Protein AF-A0A8E2E5S6-F1 (afdb_monomer_lite)

Secondary structure (DSSP, 8-state):
------SSHHHHHHHTTTS---SS-------SS-HHHHHHHHHHHHHHHHTSGGGGG--EEEEEEES--TT---SSTT---GGGGHHHHTT--EEEEEEES--HHHHHHHHTTHHHHHHHH-TT--EEEEEEPPP--S-HHHHHHHSPPHHHHHTT---SS--EEEEES-B-HHHHHHHHHHTTTT--EEEE-S--B-SS--HHHHHHHHHHH---SEEEE-----

Sequence (226 aa):
MTTSGDNNHGFWRTFRLEILQGPSDWVSQSAYDDPDEGTTQLSCLLQAISNTDAWEKISSLTSSTCGDVFWEAYDRPNSLDLATMENAFNNLGTLDVKVLNVSEQARFQISIGHLARFLNLATELTSLALCFQDPEIEDSTTYCNLHPDFRDLLHNVQWPKVQHLTLSTATKGMSLIRFLKNQASSLRHLEFGTYSLTWHGTWAGVIQELPRVLSLDRFDFFERSE

pLDDT: mean 74.07, std 17.9, range [31.53, 96.38]

Structure (mmCIF, N/CA/C/O backbone):
data_AF-A0A8E2E5S6-F1
#
_entry.id   AF-A0A8E2E5S6-F1
#
loop_
_atom_site.group_PDB
_atom_site.id
_atom_site.type_symbol
_atom_site.label_atom_id
_atom_site.label_alt_id
_atom_site.label_comp_id
_atom_site.label_asym_id
_atom_site.label_entity_id
_atom_site.label_seq_id
_atom_site.pdbx_PDB_ins_code
_atom_site.Cartn_x
_atom_site.Cartn_y
_atom_site.Cartn_z
_atom_site.occupancy
_atom_site.B_iso_or_equiv
_atom_site.auth_seq_id
_atom_site.auth_comp_id
_atom_site.auth_asym_id
_atom_site.auth_atom_id
_atom_site.pdbx_PDB_model_num
ATOM 1 N N . MET A 1 1 ? -30.494 26.330 30.837 1.00 33.47 1 MET A N 1
ATOM 2 C CA . MET A 1 1 ? -30.951 24.990 30.415 1.00 33.47 1 MET A CA 1
ATOM 3 C C . MET A 1 1 ? -31.317 25.107 28.942 1.00 33.47 1 MET A C 1
ATOM 5 O O . MET A 1 1 ? -32.261 25.819 28.644 1.00 33.47 1 MET A O 1
ATOM 9 N N . THR A 1 2 ? -30.347 24.857 28.049 1.00 31.53 2 THR A N 1
ATOM 10 C CA . THR A 1 2 ? -30.154 23.590 27.286 1.00 31.53 2 THR A CA 1
ATOM 11 C C . THR A 1 2 ? -31.266 23.399 26.248 1.00 31.53 2 THR A C 1
ATOM 13 O O . THR A 1 2 ? -32.422 23.356 26.638 1.00 31.53 2 THR A O 1
ATOM 16 N N . THR A 1 3 ? -31.028 23.298 24.939 1.00 32.44 3 THR A N 1
ATOM 17 C CA . THR A 1 3 ? -29.803 23.045 24.149 1.00 32.44 3 THR A CA 1
ATOM 18 C C . THR A 1 3 ? -30.033 23.531 22.715 1.00 32.44 3 THR A C 1
ATOM 20 O O . THR A 1 3 ? -31.069 23.222 22.133 1.00 32.44 3 THR A O 1
ATOM 23 N N . SER A 1 4 ? -29.058 24.240 22.133 1.00 32.09 4 SER A N 1
ATOM 24 C CA . SER A 1 4 ? -28.992 24.483 20.690 1.00 32.09 4 SER A CA 1
ATOM 25 C C . SER A 1 4 ? -28.418 23.234 20.019 1.00 32.09 4 SER A C 1
ATOM 27 O O . SER A 1 4 ? -27.237 22.929 20.185 1.00 32.09 4 SER A O 1
ATOM 29 N N . GLY A 1 5 ? -29.243 22.494 19.295 1.00 38.78 5 GLY A N 1
ATOM 30 C CA . GLY A 1 5 ? -28.784 21.421 18.427 1.00 38.78 5 GLY A CA 1
ATOM 31 C C . GLY A 1 5 ? -29.186 21.774 17.016 1.00 38.78 5 GLY A C 1
ATOM 32 O O . GLY A 1 5 ? -30.325 21.503 16.679 1.00 38.78 5 GLY A O 1
ATOM 33 N N . ASP A 1 6 ? -28.309 22.433 16.248 1.00 42.09 6 ASP A N 1
ATOM 34 C CA . ASP A 1 6 ? -28.465 22.475 14.783 1.00 42.09 6 ASP A CA 1
ATOM 35 C C . ASP A 1 6 ? -27.272 23.049 13.990 1.00 42.09 6 ASP A C 1
ATOM 37 O O . ASP A 1 6 ? -27.450 23.667 12.948 1.00 42.09 6 ASP A O 1
ATOM 41 N N . ASN A 1 7 ? -26.024 22.825 14.426 1.00 36.75 7 ASN A N 1
ATOM 42 C CA . ASN A 1 7 ? -24.848 23.296 13.665 1.00 36.75 7 ASN A CA 1
ATOM 43 C C . ASN A 1 7 ? -24.068 22.201 12.917 1.00 36.75 7 ASN A C 1
ATOM 45 O O . ASN A 1 7 ? -23.127 22.524 12.201 1.00 36.75 7 ASN A O 1
ATOM 49 N N . ASN A 1 8 ? -24.468 20.927 13.002 1.00 41.41 8 ASN A N 1
ATOM 50 C CA . ASN A 1 8 ? -23.743 19.838 12.330 1.00 41.41 8 ASN A CA 1
ATOM 51 C C . ASN A 1 8 ? -24.336 19.406 10.982 1.00 41.41 8 ASN A C 1
ATOM 53 O O . ASN A 1 8 ? -23.724 18.602 10.292 1.00 41.41 8 ASN A O 1
ATOM 57 N N . HIS A 1 9 ? -25.489 19.925 10.552 1.00 42.41 9 HIS A N 1
ATOM 58 C CA . HIS A 1 9 ? -26.156 19.425 9.340 1.00 42.41 9 HIS A CA 1
ATOM 59 C C . HIS A 1 9 ? -25.688 20.059 8.019 1.00 42.41 9 HIS A C 1
ATOM 61 O O . HIS A 1 9 ? -25.990 19.512 6.960 1.00 42.41 9 HIS A O 1
ATOM 67 N N . GLY A 1 10 ? -24.936 21.166 8.048 1.00 36.78 10 GLY A N 1
ATOM 68 C CA . GLY A 1 10 ? -24.452 21.837 6.833 1.00 36.78 10 GLY A CA 1
ATOM 69 C C . GLY A 1 10 ? -23.344 21.063 6.115 1.00 36.78 10 GLY A C 1
ATOM 70 O O . GLY A 1 10 ? -23.458 20.791 4.924 1.00 36.78 10 GLY A O 1
ATOM 71 N N . PHE A 1 11 ? -22.319 20.637 6.861 1.00 46.62 11 PHE A N 1
ATOM 72 C CA . PHE A 1 11 ? -21.152 19.932 6.320 1.00 46.62 11 PHE A CA 1
ATOM 73 C C . PHE A 1 11 ? -21.550 18.615 5.641 1.00 46.62 11 PHE A C 1
ATOM 75 O O . PHE A 1 11 ? -21.272 18.414 4.465 1.00 46.62 11 PHE A O 1
ATOM 82 N N . TRP A 1 12 ? -22.325 17.772 6.333 1.00 40.06 12 TRP A N 1
ATOM 83 C CA . TRP A 1 12 ? -22.783 16.482 5.805 1.00 40.06 12 TRP A CA 1
ATOM 84 C C . TRP A 1 12 ? -23.709 16.589 4.594 1.00 40.06 12 TRP A C 1
ATOM 86 O O . TRP A 1 12 ? -23.804 15.629 3.836 1.00 40.06 12 TRP A O 1
ATOM 96 N N . ARG A 1 13 ? -24.422 17.707 4.407 1.00 34.94 13 ARG A N 1
ATOM 97 C CA . ARG A 1 13 ? -25.365 17.870 3.289 1.00 34.94 13 ARG A CA 1
ATOM 98 C C . ARG A 1 13 ? -24.647 18.216 1.987 1.00 34.94 13 ARG A C 1
ATOM 100 O O . ARG A 1 13 ? -25.067 17.728 0.945 1.00 34.94 13 ARG A O 1
ATOM 107 N N . THR A 1 14 ? -23.559 18.978 2.071 1.00 41.28 14 THR A N 1
ATOM 108 C CA . THR A 1 14 ? -22.647 19.216 0.945 1.00 41.28 14 THR A CA 1
ATOM 109 C C . THR A 1 14 ? -21.816 17.960 0.663 1.00 41.28 14 THR A C 1
ATOM 111 O O . THR A 1 14 ? -21.779 17.500 -0.469 1.00 41.28 14 THR A O 1
ATOM 114 N N . PHE A 1 15 ? -21.294 17.304 1.707 1.00 40.28 15 PHE A N 1
ATOM 115 C CA . PHE A 1 15 ? -20.493 16.073 1.595 1.00 40.28 15 PHE A CA 1
ATOM 116 C C . PHE A 1 15 ? -21.281 14.861 1.048 1.00 40.28 15 PHE A C 1
ATOM 118 O O . PHE A 1 15 ? -20.720 13.971 0.415 1.00 40.28 15 PHE A O 1
ATOM 125 N N . ARG A 1 16 ? -22.604 14.803 1.279 1.00 41.25 16 ARG A N 1
ATOM 126 C CA . ARG A 1 16 ? -23.476 13.715 0.790 1.00 41.25 16 ARG A CA 1
ATOM 127 C C . ARG A 1 16 ? -23.758 13.750 -0.706 1.00 41.25 16 ARG A C 1
ATOM 129 O O . ARG A 1 16 ? -24.179 12.722 -1.226 1.00 41.25 16 ARG A O 1
ATOM 136 N N . LEU A 1 17 ? -23.638 14.904 -1.359 1.00 40.53 17 LEU A N 1
ATOM 137 C CA . LEU A 1 17 ? -24.021 15.026 -2.766 1.00 40.53 17 LEU A CA 1
ATOM 138 C C . LEU A 1 17 ? -22.957 14.465 -3.717 1.00 40.53 17 LEU A C 1
ATOM 140 O O . LEU A 1 17 ? -23.299 14.190 -4.861 1.00 40.53 17 LEU A O 1
ATOM 144 N N . GLU A 1 18 ? -21.731 14.218 -3.237 1.00 41.50 18 GLU A N 1
ATOM 145 C CA . GLU A 1 18 ? -20.607 13.865 -4.113 1.00 41.50 18 GLU A CA 1
ATOM 146 C C . GLU A 1 18 ? -20.003 12.463 -3.895 1.00 41.50 18 GLU A C 1
ATOM 148 O O . GLU A 1 18 ? -19.443 11.936 -4.848 1.00 41.50 18 GLU A O 1
ATOM 153 N N . ILE A 1 19 ? -20.113 11.804 -2.721 1.00 47.97 19 ILE A N 1
ATOM 154 C CA . ILE A 1 19 ? -19.230 10.632 -2.443 1.00 47.97 19 ILE A CA 1
ATOM 155 C C . ILE A 1 19 ? -19.899 9.347 -1.899 1.00 47.97 19 ILE A C 1
ATOM 157 O O . ILE A 1 19 ? -19.254 8.306 -1.839 1.00 47.97 19 ILE A O 1
ATOM 161 N N . LEU A 1 20 ? -21.178 9.305 -1.514 1.00 40.81 20 LEU A N 1
ATOM 162 C CA . LEU A 1 20 ? -21.626 8.213 -0.620 1.00 40.81 20 LEU A CA 1
ATOM 163 C C . LEU A 1 20 ? -22.651 7.240 -1.222 1.00 40.81 20 LEU A C 1
ATOM 165 O O . LEU A 1 20 ? -23.858 7.461 -1.113 1.00 40.81 20 LEU A O 1
ATOM 169 N N . GLN A 1 21 ? -22.182 6.083 -1.711 1.00 37.91 21 GLN A N 1
ATOM 170 C CA . GLN A 1 21 ? -22.965 4.840 -1.670 1.00 37.91 21 GLN A CA 1
ATOM 171 C C . GLN A 1 21 ? -22.387 3.853 -0.644 1.00 37.91 21 GLN A C 1
ATOM 173 O O . GLN A 1 21 ? -21.441 3.134 -0.921 1.00 37.91 21 GLN A O 1
ATOM 178 N N . GLY A 1 22 ? -23.061 3.756 0.506 1.00 34.56 22 GLY A N 1
ATOM 179 C CA . GLY A 1 22 ? -23.094 2.543 1.328 1.00 34.56 22 GLY A CA 1
ATOM 180 C C . GLY A 1 22 ? -22.156 2.496 2.550 1.00 34.56 22 GLY A C 1
ATOM 181 O O . GLY A 1 22 ? -21.028 2.961 2.489 1.00 34.56 22 GLY A O 1
ATOM 182 N N . PRO A 1 23 ? -22.602 1.904 3.677 1.00 39.44 23 PRO A N 1
ATOM 183 C CA . PRO A 1 23 ? -21.802 1.734 4.896 1.00 39.44 23 PRO A CA 1
ATOM 184 C C . PRO A 1 23 ? -20.766 0.592 4.835 1.00 39.44 23 PRO A C 1
ATOM 186 O O . PRO A 1 23 ? -20.141 0.317 5.856 1.00 39.44 23 PRO A O 1
ATOM 189 N N . SER A 1 24 ? -20.598 -0.076 3.689 1.00 38.50 24 SER A N 1
ATOM 190 C CA . SER A 1 24 ? -19.788 -1.300 3.575 1.00 38.50 24 SER A CA 1
ATOM 191 C C . SER A 1 24 ? -18.509 -1.130 2.756 1.00 38.50 24 SER A C 1
ATOM 193 O O . SER A 1 24 ? -17.508 -1.729 3.120 1.00 38.50 24 SER A O 1
ATOM 195 N N . ASP A 1 25 ? -18.512 -0.297 1.710 1.00 41.94 25 ASP A N 1
ATOM 196 C CA . ASP A 1 25 ? -17.383 -0.146 0.785 1.00 41.94 25 ASP A CA 1
ATOM 197 C C . ASP A 1 25 ? -17.307 1.312 0.313 1.00 41.94 25 ASP A C 1
ATOM 199 O O . ASP A 1 25 ? -18.164 1.787 -0.431 1.00 41.94 25 ASP A O 1
ATOM 203 N N . TRP A 1 26 ? -16.302 2.049 0.787 1.00 52.62 26 TRP A N 1
ATOM 204 C CA . TRP A 1 26 ? -16.085 3.443 0.401 1.00 52.62 26 TRP A CA 1
ATOM 205 C C . TRP A 1 26 ? -15.283 3.465 -0.898 1.00 52.62 26 TRP A C 1
ATOM 207 O O . TRP A 1 26 ? -14.122 3.065 -0.910 1.00 52.62 26 TRP A O 1
ATOM 217 N N . VAL A 1 27 ? -15.898 3.921 -1.990 1.00 42.47 27 VAL A N 1
ATOM 218 C CA . VAL A 1 27 ? -15.240 4.043 -3.296 1.00 42.47 27 VAL A CA 1
ATOM 219 C C . VAL A 1 27 ? -15.268 5.508 -3.718 1.00 42.47 27 VAL A C 1
ATOM 221 O O . VAL A 1 27 ? -16.328 6.047 -4.025 1.00 42.47 27 VAL A O 1
ATOM 224 N N . SER A 1 28 ? -14.100 6.152 -3.738 1.00 44.75 28 SER A N 1
ATOM 225 C CA . SER A 1 28 ? -13.932 7.460 -4.379 1.00 44.75 28 SER A CA 1
ATOM 226 C C . SER A 1 28 ? -13.748 7.253 -5.884 1.00 44.75 28 SER A C 1
ATOM 228 O O . SER A 1 28 ? -12.825 6.558 -6.308 1.00 44.75 28 SER A O 1
ATOM 230 N N . GLN A 1 29 ? -14.643 7.824 -6.689 1.00 43.84 29 GLN A N 1
ATOM 231 C CA . GLN A 1 29 ? -14.499 7.931 -8.140 1.00 43.84 29 GLN A CA 1
ATOM 232 C C . GLN A 1 29 ? -14.580 9.412 -8.509 1.00 43.84 29 GLN A C 1
ATOM 234 O O . GLN A 1 29 ? -15.678 9.934 -8.688 1.00 43.84 29 GLN A O 1
ATOM 239 N N . SER A 1 30 ? -13.442 10.098 -8.640 1.00 47.38 30 SER A N 1
ATOM 240 C CA . SER A 1 30 ? -13.413 11.377 -9.351 1.00 47.38 30 SER A CA 1
ATOM 241 C C . SER A 1 30 ? -12.934 11.141 -10.782 1.00 47.38 30 SER A C 1
ATOM 243 O O . SER A 1 30 ? -11.776 10.839 -11.066 1.00 47.38 30 SER A O 1
ATOM 245 N N . ALA A 1 31 ? -13.883 11.229 -11.708 1.00 43.44 31 ALA A N 1
ATOM 246 C CA . ALA A 1 31 ? -13.608 11.324 -13.125 1.00 43.44 31 ALA A CA 1
ATOM 247 C C . ALA A 1 31 ? -13.447 12.819 -13.461 1.00 43.44 31 ALA A C 1
ATOM 249 O O . ALA A 1 31 ? -14.434 13.531 -13.590 1.00 43.44 31 ALA A O 1
ATOM 250 N N . TYR A 1 32 ? -12.196 13.261 -13.613 1.00 45.06 32 TYR A N 1
ATOM 251 C CA . TYR A 1 32 ? -11.755 14.321 -14.536 1.00 45.06 32 TYR A CA 1
ATOM 252 C C . TYR A 1 32 ? -11.531 15.805 -14.168 1.00 45.06 32 TYR A C 1
ATOM 254 O O . TYR A 1 32 ? -10.909 16.423 -15.024 1.00 45.06 32 TYR A O 1
ATOM 262 N N . ASP A 1 33 ? -11.841 16.393 -13.000 1.00 46.59 33 ASP A N 1
ATOM 263 C CA . ASP A 1 33 ? -11.678 17.876 -12.885 1.00 46.59 33 ASP A CA 1
ATOM 264 C C . ASP A 1 33 ? -10.637 18.470 -11.908 1.00 46.59 33 ASP A C 1
ATOM 266 O O . ASP A 1 33 ? -10.205 19.593 -12.152 1.00 46.59 33 ASP A O 1
ATOM 270 N N . ASP A 1 34 ? -10.106 17.760 -10.908 1.00 55.94 34 ASP A N 1
ATOM 271 C CA . ASP A 1 34 ? -8.907 18.222 -10.173 1.00 55.94 34 ASP A CA 1
ATOM 272 C C . ASP A 1 34 ? -8.275 17.053 -9.382 1.00 55.94 34 ASP A C 1
ATOM 274 O O . ASP A 1 34 ? -8.906 16.532 -8.454 1.00 55.94 34 ASP A O 1
ATOM 278 N N . PRO A 1 35 ? -7.068 16.564 -9.732 1.00 55.38 35 PRO A N 1
ATOM 279 C CA . PRO A 1 35 ? -6.415 15.478 -8.992 1.00 55.38 35 PRO A CA 1
ATOM 280 C C . PRO A 1 35 ? -6.110 15.845 -7.527 1.00 55.38 35 PRO A C 1
ATOM 282 O O . PRO A 1 35 ? -6.109 14.959 -6.660 1.00 55.38 35 PRO A O 1
ATOM 285 N N . ASP A 1 36 ? -5.930 17.137 -7.227 1.00 64.50 36 ASP A N 1
ATOM 286 C CA . ASP A 1 36 ? -5.688 17.625 -5.866 1.00 64.50 36 ASP A CA 1
ATOM 287 C C . ASP A 1 36 ? -6.956 17.499 -5.001 1.00 64.50 36 ASP A C 1
ATOM 289 O O . ASP A 1 36 ? -6.870 17.287 -3.784 1.00 64.50 36 ASP A O 1
ATOM 293 N N . GLU A 1 37 ? -8.145 17.600 -5.606 1.00 69.94 37 GLU A N 1
ATOM 294 C CA . GLU A 1 37 ? -9.412 17.624 -4.875 1.00 69.94 37 GLU A CA 1
ATOM 295 C C . GLU A 1 37 ? -9.749 16.255 -4.275 1.00 69.94 37 GLU A C 1
ATOM 297 O O . GLU A 1 37 ? -10.014 16.167 -3.076 1.00 69.94 37 GLU A O 1
ATOM 302 N N . GLY A 1 38 ? -9.652 15.171 -5.052 1.00 73.62 38 GLY A N 1
ATOM 303 C CA . GLY A 1 38 ? -9.957 13.822 -4.554 1.00 73.62 38 GLY A CA 1
ATOM 304 C C . GLY A 1 38 ? -9.024 13.384 -3.418 1.00 73.62 38 GLY A C 1
ATOM 305 O O . GLY A 1 38 ? -9.458 12.805 -2.418 1.00 73.62 38 GLY A O 1
ATOM 306 N N . THR A 1 39 ? -7.744 13.731 -3.540 1.00 78.69 39 THR A N 1
ATOM 307 C CA . THR A 1 39 ? -6.722 13.492 -2.517 1.00 78.69 39 THR A CA 1
ATOM 308 C C . THR A 1 39 ? -7.039 14.270 -1.238 1.00 78.69 39 THR A C 1
ATOM 310 O O . THR A 1 39 ? -7.090 13.689 -0.154 1.00 78.69 39 THR A O 1
ATOM 313 N N . THR A 1 40 ? -7.355 15.563 -1.369 1.00 80.00 40 THR A N 1
ATOM 314 C CA . THR A 1 40 ? -7.716 16.439 -0.244 1.00 80.00 40 THR A CA 1
ATOM 315 C C . THR A 1 40 ? -8.995 15.983 0.456 1.00 80.00 40 THR A C 1
ATOM 317 O O . THR A 1 40 ? -9.047 15.946 1.689 1.00 80.00 40 THR A O 1
ATOM 320 N N . GLN A 1 41 ? -10.026 15.613 -0.306 1.00 80.19 41 GLN A N 1
ATOM 321 C CA . GLN A 1 41 ? -11.300 15.127 0.223 1.00 80.19 41 GLN A CA 1
ATOM 322 C C . GLN A 1 41 ? -11.110 13.841 1.038 1.00 80.19 41 GLN A C 1
ATOM 324 O O . GLN A 1 41 ? -11.660 13.732 2.138 1.00 80.19 41 GLN A O 1
ATOM 329 N N . LEU A 1 42 ? -10.288 12.902 0.550 1.00 83.38 42 LEU A N 1
ATOM 330 C CA . LEU A 1 42 ? -9.965 11.674 1.276 1.00 83.38 42 LEU A CA 1
ATOM 331 C C . LEU A 1 42 ? -9.225 11.970 2.587 1.00 83.38 42 LEU A C 1
ATOM 333 O O . LEU A 1 42 ? -9.617 11.453 3.635 1.00 83.38 42 LEU A O 1
ATOM 337 N N . SER A 1 43 ? -8.210 12.836 2.567 1.00 85.19 43 SER A N 1
ATOM 338 C CA . SER A 1 43 ? -7.488 13.225 3.785 1.00 85.19 43 SER A CA 1
ATOM 339 C C . SER A 1 43 ? -8.415 13.907 4.801 1.00 85.19 43 SER A C 1
ATOM 341 O O . SER A 1 43 ? -8.403 13.559 5.984 1.00 85.19 43 SER A O 1
ATOM 343 N N . CYS A 1 44 ? -9.282 14.825 4.352 1.00 83.44 44 CYS A N 1
ATOM 344 C CA . CYS A 1 44 ? -10.272 15.486 5.214 1.00 83.44 44 CYS A CA 1
ATOM 345 C C . CYS A 1 44 ? -11.242 14.478 5.843 1.00 83.44 44 CYS A C 1
ATOM 347 O O . CYS A 1 44 ? -11.568 14.580 7.027 1.00 83.44 44 CYS A O 1
ATOM 349 N N . LEU A 1 45 ? -11.697 13.494 5.063 1.00 84.62 45 LEU A N 1
ATOM 350 C CA . LEU A 1 45 ? -12.590 12.443 5.537 1.00 84.62 45 LEU A CA 1
ATOM 351 C C . LEU A 1 45 ? -11.916 11.575 6.606 1.00 84.62 45 LEU A C 1
ATOM 353 O O . LEU A 1 45 ? -12.496 11.365 7.671 1.00 84.62 45 LEU A O 1
ATOM 357 N N . LEU A 1 46 ? -10.691 11.107 6.354 1.00 87.25 46 LEU A N 1
ATOM 358 C CA . LEU A 1 46 ? -9.924 10.289 7.300 1.00 87.25 46 LEU A CA 1
ATOM 359 C C . LEU A 1 46 ? -9.642 11.040 8.607 1.00 87.25 46 LEU A C 1
ATOM 361 O O . LEU A 1 46 ? -9.726 10.458 9.692 1.00 87.25 46 LEU A O 1
ATOM 365 N N . GLN A 1 47 ? -9.386 12.346 8.527 1.00 86.62 47 GLN A N 1
ATOM 366 C CA . GLN A 1 47 ? -9.250 13.189 9.711 1.00 86.62 47 GLN A CA 1
ATOM 367 C C . GLN A 1 47 ? -10.580 13.320 10.467 1.00 86.62 47 GLN A C 1
ATOM 369 O O . GLN A 1 47 ? -10.626 13.146 11.686 1.00 86.62 47 GLN A O 1
ATOM 374 N N . ALA A 1 48 ? -11.679 13.611 9.767 1.00 85.88 48 ALA A N 1
ATOM 375 C CA . ALA A 1 48 ? -12.995 13.739 10.387 1.00 85.88 48 ALA A CA 1
ATOM 376 C C . ALA A 1 48 ? -13.400 12.442 11.102 1.00 85.88 48 ALA A C 1
ATOM 378 O O . ALA A 1 48 ? -13.855 12.481 12.242 1.00 85.88 48 ALA A O 1
ATOM 379 N N . ILE A 1 49 ? -13.160 11.299 10.462 1.00 85.31 49 ILE A N 1
ATOM 380 C CA . ILE A 1 49 ? -13.346 9.966 11.035 1.00 85.31 49 ILE A CA 1
ATOM 381 C C . ILE A 1 49 ? -12.503 9.792 12.298 1.00 85.31 49 ILE A C 1
ATOM 383 O O . ILE A 1 49 ? -13.038 9.372 13.323 1.00 85.31 49 ILE A O 1
ATOM 387 N N . SER A 1 50 ? -11.218 10.153 12.241 1.00 87.88 50 SER A N 1
ATOM 388 C CA . SER A 1 50 ? -10.284 10.022 13.368 1.00 87.88 50 SER A CA 1
ATOM 389 C C . SER A 1 50 ? -10.711 10.808 14.609 1.00 87.88 50 SER A C 1
ATOM 391 O O . SER A 1 50 ? -10.357 10.429 15.726 1.00 87.88 50 SER A O 1
ATOM 393 N N . ASN A 1 51 ? -11.501 11.868 14.417 1.00 86.75 51 ASN A N 1
ATOM 394 C CA . ASN A 1 51 ? -12.052 12.716 15.475 1.00 86.75 51 ASN A CA 1
ATOM 395 C C . ASN A 1 51 ? -13.402 12.223 16.038 1.00 86.75 51 ASN A C 1
ATOM 397 O O . ASN A 1 51 ? -14.013 12.912 16.855 1.00 86.75 51 ASN A O 1
ATOM 401 N N . THR A 1 52 ? -13.899 11.063 15.603 1.00 86.12 52 THR A N 1
ATOM 402 C CA . THR A 1 52 ? -15.191 10.497 16.033 1.00 86.12 52 THR A CA 1
ATOM 403 C C . THR A 1 52 ? -15.041 9.036 16.424 1.00 86.12 52 THR A C 1
ATOM 405 O O . THR A 1 52 ? -14.196 8.358 15.868 1.00 86.12 52 THR A O 1
ATOM 408 N N . ASP A 1 53 ? -15.933 8.475 17.239 1.00 86.75 53 ASP A N 1
ATOM 409 C CA . ASP A 1 53 ? -15.904 7.032 17.565 1.00 86.75 53 ASP A CA 1
ATOM 410 C C . ASP A 1 53 ? -16.186 6.109 16.353 1.00 86.75 53 ASP A C 1
ATOM 412 O O . ASP A 1 53 ? -16.200 4.885 16.467 1.00 86.75 53 ASP A O 1
ATOM 416 N N . ALA A 1 54 ? -16.438 6.668 15.162 1.00 83.31 54 ALA A N 1
ATOM 417 C CA . ALA A 1 54 ? -16.673 5.892 13.950 1.00 83.31 54 ALA A CA 1
ATOM 418 C C . ALA A 1 54 ? -15.418 5.153 13.449 1.00 83.31 54 ALA A C 1
ATOM 420 O O . ALA A 1 54 ? -15.573 4.154 12.744 1.00 83.31 54 ALA A O 1
ATOM 421 N N . TRP A 1 55 ? -14.205 5.591 13.824 1.00 83.50 55 TRP A N 1
ATOM 422 C CA . TRP A 1 55 ? -12.952 4.922 13.434 1.00 83.50 55 TRP A CA 1
ATOM 423 C C . TRP A 1 55 ? -12.892 3.461 13.907 1.00 83.50 55 TRP A C 1
ATOM 425 O O . TRP A 1 55 ? -12.290 2.618 13.246 1.00 83.50 55 TRP A O 1
ATOM 435 N N . GLU A 1 56 ? -13.592 3.121 14.995 1.00 85.81 56 GLU A N 1
ATOM 436 C CA . GLU A 1 56 ? -13.681 1.748 15.509 1.00 85.81 56 GLU A CA 1
ATOM 437 C C . GLU A 1 56 ? -14.313 0.761 14.521 1.00 85.81 56 GLU A C 1
ATOM 439 O O . GLU A 1 56 ? -14.102 -0.447 14.604 1.00 85.81 56 GLU A O 1
ATOM 444 N N . LYS A 1 57 ? -15.104 1.271 13.575 1.00 86.19 57 LYS A N 1
ATOM 445 C CA . LYS A 1 57 ? -15.870 0.459 12.625 1.00 86.19 57 LYS A CA 1
ATOM 446 C C . LYS A 1 57 ? -15.192 0.320 11.268 1.00 86.19 57 LYS A C 1
ATOM 448 O O . LYS A 1 57 ? -15.707 -0.399 10.415 1.00 86.19 57 LYS A O 1
ATOM 453 N N . ILE A 1 58 ? -14.080 1.015 11.046 1.00 85.88 58 ILE A N 1
ATOM 454 C CA . ILE A 1 58 ? -13.398 1.016 9.755 1.00 85.88 58 ILE A CA 1
ATOM 455 C C . ILE A 1 58 ? -12.358 -0.088 9.758 1.00 85.88 58 ILE A C 1
ATOM 457 O O . ILE A 1 58 ? -11.334 -0.003 10.425 1.00 85.88 58 ILE A O 1
ATOM 461 N N . SER A 1 59 ? -12.643 -1.128 8.983 1.00 90.44 59 SER A N 1
ATOM 462 C CA . SER A 1 59 ? -11.762 -2.281 8.811 1.00 90.44 59 SER A CA 1
ATOM 463 C C . SER A 1 59 ? -11.142 -2.361 7.418 1.00 90.44 59 SER A C 1
ATOM 465 O O . SER A 1 59 ? -10.255 -3.185 7.200 1.00 90.44 59 SER A O 1
ATOM 467 N N . SER A 1 60 ? -11.611 -1.547 6.470 1.00 92.75 60 SER A N 1
ATOM 468 C CA . SER A 1 60 ? -11.144 -1.548 5.085 1.00 92.75 60 SER A CA 1
ATOM 469 C C . SER A 1 60 ? -11.088 -0.134 4.516 1.00 92.75 60 SER A C 1
ATOM 471 O O . SER A 1 60 ? -11.971 0.681 4.789 1.00 92.75 60 SER A O 1
ATOM 473 N N . LEU A 1 61 ? -10.063 0.135 3.712 1.00 90.38 61 LEU A N 1
ATOM 474 C CA . LEU A 1 61 ? -9.886 1.371 2.963 1.00 90.38 61 LEU A CA 1
ATOM 475 C C . LEU A 1 61 ? -9.442 1.012 1.550 1.00 90.38 61 LEU A C 1
ATOM 477 O O . LEU A 1 61 ? -8.386 0.410 1.360 1.00 90.38 61 LEU A O 1
ATOM 481 N N . THR A 1 62 ? -10.230 1.436 0.569 1.00 90.25 62 THR A N 1
ATOM 482 C CA . THR A 1 62 ? -9.876 1.353 -0.844 1.00 90.25 62 THR A CA 1
ATOM 483 C C . THR A 1 62 ? -9.809 2.761 -1.410 1.00 90.25 62 THR A C 1
ATOM 485 O O . THR A 1 62 ? -10.738 3.550 -1.252 1.00 90.25 62 THR A O 1
ATOM 488 N N . SER A 1 63 ? -8.695 3.094 -2.050 1.00 86.62 63 SER A N 1
ATOM 489 C CA . SER A 1 63 ? -8.458 4.407 -2.634 1.00 86.62 63 SER A CA 1
ATOM 490 C C . SER A 1 63 ? -7.853 4.269 -4.022 1.00 86.62 63 SER A C 1
ATOM 492 O O . SER A 1 63 ? -6.969 3.443 -4.244 1.00 86.62 63 SER A O 1
ATOM 494 N N . SER A 1 64 ? -8.336 5.092 -4.949 1.00 87.50 64 SER A N 1
ATOM 495 C CA . SER A 1 64 ? -7.768 5.244 -6.281 1.00 87.50 64 SER A CA 1
ATOM 496 C C . SER A 1 64 ? -7.614 6.730 -6.578 1.00 87.50 64 SER A C 1
ATOM 498 O O . SER A 1 64 ? -8.614 7.431 -6.708 1.00 87.50 64 SER A O 1
ATOM 500 N N . THR A 1 65 ? -6.379 7.209 -6.687 1.00 85.38 65 THR A N 1
ATOM 501 C CA . THR A 1 65 ? -6.058 8.606 -7.016 1.00 85.38 65 THR A CA 1
ATOM 502 C C . THR A 1 65 ? -5.283 8.697 -8.328 1.00 85.38 65 THR A C 1
ATOM 504 O O . THR A 1 65 ? -4.818 7.690 -8.868 1.00 85.38 65 THR A O 1
ATOM 507 N N . CYS A 1 66 ? -5.167 9.909 -8.870 1.00 84.00 66 CYS A N 1
ATOM 508 C CA . CYS A 1 66 ? -4.335 10.215 -10.028 1.00 84.00 66 CYS A CA 1
ATOM 509 C C . CYS A 1 66 ? -3.349 11.325 -9.645 1.00 84.00 66 CYS A C 1
ATOM 511 O O . CYS A 1 66 ? -3.767 12.327 -9.073 1.00 84.00 66 CYS A O 1
ATOM 513 N N . GLY A 1 67 ? -2.064 11.170 -9.957 1.00 83.94 67 GLY A N 1
ATOM 514 C CA . GLY A 1 67 ? -1.018 12.114 -9.569 1.00 83.94 67 GLY A CA 1
ATOM 515 C C . GLY A 1 67 ? -0.570 11.919 -8.125 1.00 83.94 67 GLY A C 1
ATOM 516 O O . GLY A 1 67 ? 0.492 11.344 -7.883 1.00 83.94 67 GLY A O 1
ATOM 517 N N . ASP A 1 68 ? -1.385 12.381 -7.181 1.00 84.31 68 ASP A N 1
ATOM 518 C CA . ASP A 1 68 ? -0.974 12.577 -5.790 1.00 84.31 68 ASP A CA 1
ATOM 519 C C . ASP A 1 68 ? -1.475 11.497 -4.820 1.00 84.31 68 ASP A C 1
ATOM 521 O O . ASP A 1 68 ? -2.292 10.630 -5.147 1.00 84.31 68 ASP A O 1
ATOM 525 N N . VAL A 1 69 ? -0.925 11.527 -3.602 1.00 84.00 69 VAL A N 1
ATOM 526 C CA . VAL A 1 69 ? -1.201 10.574 -2.519 1.00 84.00 69 VAL A CA 1
ATOM 527 C C . VAL A 1 69 ? -1.852 11.270 -1.330 1.00 84.00 69 VAL A C 1
ATOM 529 O O . VAL A 1 69 ? -1.422 12.335 -0.905 1.00 84.00 69 VAL A O 1
ATOM 532 N N . PHE A 1 70 ? -2.860 10.641 -0.722 1.00 82.56 70 PHE A N 1
ATOM 533 C CA . PHE A 1 70 ? -3.629 11.262 0.374 1.00 82.56 70 PHE A CA 1
ATOM 534 C C . PHE A 1 70 ? -2.846 11.425 1.683 1.00 82.56 70 PHE A C 1
ATOM 536 O O . PHE A 1 70 ? -3.270 12.145 2.585 1.00 82.56 70 PHE A O 1
ATOM 543 N N . TRP A 1 71 ? -1.702 10.753 1.806 1.00 79.31 71 TRP A N 1
ATOM 544 C CA . TRP A 1 71 ? -0.775 10.902 2.930 1.00 79.31 71 TRP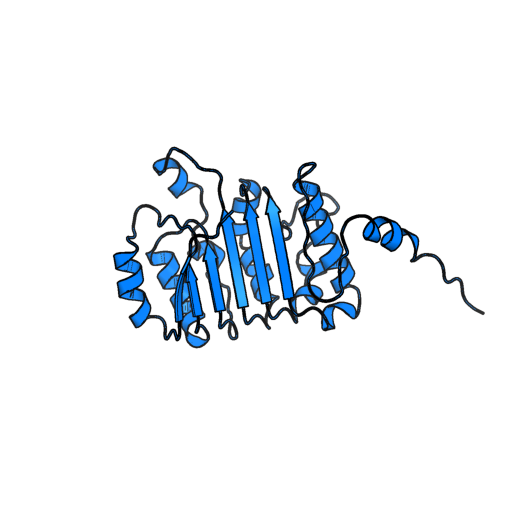 A CA 1
ATOM 545 C C . TRP A 1 71 ? 0.307 11.959 2.678 1.00 79.31 71 TRP A C 1
ATOM 547 O O . TRP A 1 71 ? 1.323 11.986 3.376 1.00 79.31 71 TRP A O 1
ATOM 557 N N . GLU A 1 72 ? 0.139 12.802 1.662 1.00 73.06 72 GLU A N 1
ATOM 558 C CA . GLU A 1 72 ? 1.051 13.904 1.415 1.00 73.06 72 GLU A CA 1
ATOM 559 C C . GLU A 1 72 ? 0.950 14.967 2.520 1.00 73.06 72 GLU A C 1
ATOM 561 O O . GLU A 1 72 ? -0.056 15.662 2.670 1.00 73.06 72 GLU A O 1
ATOM 566 N N . ALA A 1 73 ? 2.034 15.127 3.281 1.00 57.47 73 ALA A N 1
ATOM 567 C CA . ALA A 1 73 ? 2.178 16.236 4.210 1.00 57.47 73 ALA A CA 1
ATOM 568 C C . ALA A 1 73 ? 2.708 17.446 3.432 1.00 57.47 73 ALA A C 1
ATOM 570 O O . ALA A 1 73 ? 3.913 17.620 3.252 1.00 57.47 73 ALA A O 1
ATOM 571 N N . TYR A 1 74 ? 1.799 18.266 2.915 1.00 56.97 74 TYR A N 1
ATOM 572 C CA . TYR A 1 74 ? 2.171 19.537 2.300 1.00 56.97 74 TYR A CA 1
ATOM 573 C C . TYR A 1 74 ? 2.769 20.508 3.338 1.00 56.97 74 TYR A C 1
ATOM 575 O O . TYR A 1 74 ? 2.418 20.473 4.508 1.00 56.97 74 TYR A O 1
ATOM 583 N N . ASP A 1 75 ? 3.579 21.472 2.904 1.00 52.22 75 ASP A N 1
ATOM 584 C CA . ASP A 1 75 ? 3.864 22.707 3.666 1.00 52.22 75 ASP A CA 1
ATOM 585 C C . ASP A 1 75 ? 2.806 23.791 3.337 1.00 52.22 75 ASP A C 1
ATOM 587 O O . ASP A 1 75 ? 3.064 24.993 3.284 1.00 52.22 75 ASP A O 1
ATOM 591 N N . ARG A 1 76 ? 1.583 23.351 2.996 1.00 54.12 76 ARG A N 1
ATOM 592 C CA . ARG A 1 76 ? 0.426 24.223 2.768 1.00 54.12 76 ARG A CA 1
ATOM 593 C C . ARG A 1 76 ? -0.129 24.591 4.152 1.00 54.12 76 ARG A C 1
ATOM 595 O O . ARG A 1 76 ? -0.214 23.711 5.004 1.00 54.12 76 ARG A O 1
ATOM 602 N N . PRO A 1 77 ? -0.589 25.831 4.385 1.00 42.31 77 PRO A N 1
ATOM 603 C CA . PRO A 1 77 ? -1.054 26.305 5.697 1.00 42.31 77 PRO A CA 1
ATOM 604 C C . PRO A 1 77 ? -2.290 25.595 6.303 1.00 42.31 77 PRO A C 1
ATOM 606 O O . PRO A 1 77 ? -2.826 26.086 7.285 1.00 42.31 77 PRO A O 1
ATOM 609 N N . ASN A 1 78 ? -2.723 24.447 5.771 1.00 51.69 78 ASN A N 1
ATOM 610 C CA . ASN A 1 78 ? -3.760 23.555 6.310 1.00 51.69 78 ASN A CA 1
ATOM 611 C C . ASN A 1 78 ? -3.478 22.077 5.952 1.00 51.69 78 ASN A C 1
ATOM 613 O O . ASN A 1 78 ? -4.408 21.285 5.801 1.00 51.69 78 ASN A O 1
ATOM 617 N N . SER A 1 79 ? -2.217 21.710 5.713 1.00 57.69 79 SER A N 1
ATOM 618 C CA . SER A 1 79 ? -1.872 20.333 5.382 1.00 57.69 79 SER A CA 1
ATOM 619 C C . SER A 1 79 ? -2.185 19.400 6.546 1.00 57.69 79 SER A C 1
ATOM 621 O O . SER A 1 79 ? -1.896 19.671 7.714 1.00 57.69 79 SER A O 1
ATOM 623 N N . LEU A 1 80 ? -2.845 18.299 6.217 1.00 62.25 80 LEU A N 1
ATOM 624 C CA . LEU A 1 80 ? -3.289 17.323 7.192 1.00 62.25 80 LEU A CA 1
ATOM 625 C C . LEU A 1 80 ? -2.110 16.425 7.555 1.00 62.25 80 LEU A C 1
ATOM 627 O O . LEU A 1 80 ? -1.659 15.621 6.744 1.00 62.25 80 LEU A O 1
ATOM 631 N N . ASP A 1 81 ? -1.590 16.572 8.776 1.00 76.69 81 ASP A N 1
ATOM 632 C CA . ASP A 1 81 ? -0.561 15.667 9.293 1.00 76.69 81 ASP A CA 1
ATOM 633 C C . ASP A 1 81 ? -1.157 14.262 9.435 1.00 76.69 81 ASP A C 1
ATOM 635 O O . ASP A 1 81 ? -2.262 14.093 9.961 1.00 76.69 81 ASP A O 1
ATOM 639 N N . LEU A 1 82 ? -0.394 13.248 9.023 1.00 79.19 82 LEU A N 1
ATOM 640 C CA . LEU A 1 82 ? -0.692 11.834 9.253 1.00 79.19 82 LEU A CA 1
ATOM 641 C C . LEU A 1 82 ? -1.051 11.544 10.715 1.00 79.19 82 LEU A C 1
ATOM 643 O O . LEU A 1 82 ? -1.915 10.708 10.966 1.00 79.19 82 LEU A O 1
ATOM 647 N N . ALA A 1 83 ? -0.452 12.267 11.670 1.00 81.69 83 ALA A N 1
ATOM 648 C CA . ALA A 1 83 ? -0.805 12.153 13.089 1.00 81.69 83 ALA A CA 1
ATOM 649 C C . ALA A 1 83 ? -2.287 12.463 13.369 1.00 81.69 83 ALA A C 1
ATOM 651 O O . ALA A 1 83 ? -2.890 11.876 14.258 1.00 81.69 83 ALA A O 1
ATOM 652 N N . THR A 1 84 ? -2.905 13.360 12.597 1.00 84.62 84 THR A N 1
ATOM 653 C CA . THR A 1 84 ? -4.325 13.708 12.768 1.00 84.62 84 THR A CA 1
ATOM 654 C C . THR A 1 84 ? -5.279 12.657 12.200 1.00 84.62 84 THR A C 1
ATOM 656 O O . THR A 1 84 ? -6.471 12.698 12.496 1.00 84.62 84 THR A O 1
ATOM 659 N N . MET A 1 85 ? -4.763 11.718 11.401 1.00 87.44 85 MET A N 1
ATOM 660 C CA . MET A 1 85 ? -5.519 10.624 10.786 1.00 87.44 85 MET A CA 1
ATOM 661 C C . MET A 1 85 ? -5.241 9.262 11.446 1.00 87.44 85 MET A C 1
ATOM 663 O O . MET A 1 85 ? -5.782 8.250 11.013 1.00 87.44 85 MET A O 1
ATOM 667 N N . GLU A 1 86 ? -4.400 9.219 12.484 1.00 88.06 86 GLU A N 1
ATOM 668 C CA . GLU A 1 86 ? -3.898 7.979 13.090 1.00 88.06 86 GLU A CA 1
ATOM 669 C C . GLU A 1 86 ? -5.019 7.033 13.538 1.00 88.06 86 GLU A C 1
ATOM 671 O O . GLU A 1 86 ? -4.998 5.845 13.215 1.00 88.06 86 GLU A O 1
ATOM 676 N N . ASN A 1 87 ? -6.053 7.567 14.194 1.00 88.31 87 ASN A N 1
ATOM 677 C CA . ASN A 1 87 ? -7.160 6.751 14.692 1.00 88.31 87 ASN A CA 1
ATOM 678 C C . ASN A 1 87 ? -7.915 6.026 13.569 1.00 88.31 87 ASN A C 1
ATOM 680 O O . ASN A 1 87 ? -8.323 4.882 13.761 1.00 88.31 87 ASN A O 1
ATOM 684 N N . ALA A 1 88 ? -8.071 6.645 12.392 1.00 87.06 88 ALA A N 1
ATOM 685 C CA . ALA A 1 88 ? -8.747 6.026 11.249 1.00 87.06 88 ALA A CA 1
ATOM 686 C C . ALA A 1 88 ? -8.021 4.780 10.717 1.00 87.06 88 ALA A C 1
ATOM 688 O O . ALA A 1 88 ? -8.636 3.975 10.019 1.00 87.06 88 ALA A O 1
ATOM 689 N N . PHE A 1 89 ? -6.739 4.602 11.044 1.00 88.81 89 PHE A N 1
ATOM 690 C CA . PHE A 1 89 ? -5.930 3.484 10.559 1.00 88.81 89 PHE A CA 1
ATOM 691 C C . PHE A 1 89 ? -5.773 2.356 11.580 1.00 88.81 89 PHE A C 1
ATOM 693 O O . PHE A 1 89 ? -5.428 1.241 11.194 1.00 88.81 89 PHE A O 1
ATOM 700 N N . ASN A 1 90 ? -6.068 2.607 12.859 1.00 88.50 90 ASN A N 1
ATOM 701 C CA . ASN A 1 90 ? -5.790 1.662 13.944 1.00 88.50 90 ASN A CA 1
ATOM 702 C C . ASN A 1 90 ? -6.441 0.285 13.747 1.00 88.50 90 ASN A C 1
ATOM 704 O O . ASN A 1 90 ? -5.802 -0.726 14.017 1.00 88.50 90 ASN A O 1
ATOM 708 N N . ASN A 1 91 ? -7.680 0.232 13.249 1.00 89.56 91 ASN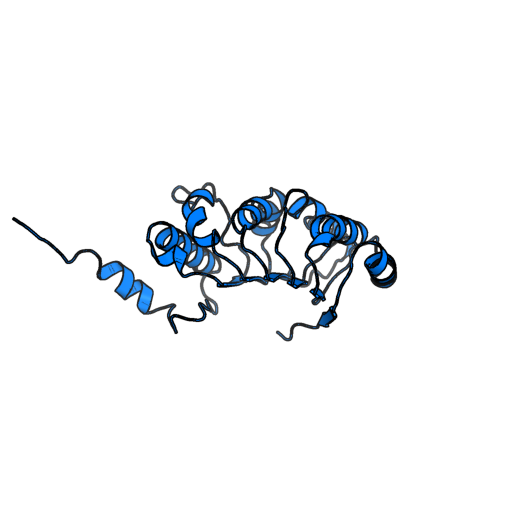 A N 1
ATOM 709 C CA . ASN A 1 91 ? -8.407 -1.030 13.033 1.00 89.56 91 ASN A CA 1
ATOM 710 C C . ASN A 1 91 ? -8.379 -1.512 11.583 1.00 89.56 91 ASN A C 1
ATOM 712 O O . ASN A 1 91 ? -9.124 -2.423 11.211 1.00 89.56 91 ASN A O 1
ATOM 716 N N . LEU A 1 92 ? -7.555 -0.885 10.745 1.00 91.94 92 LEU A N 1
ATOM 717 C CA . LEU A 1 92 ? -7.555 -1.157 9.324 1.00 91.94 92 LEU A CA 1
ATOM 718 C C . LEU A 1 92 ? -6.973 -2.547 9.052 1.00 91.94 92 LEU A C 1
ATOM 720 O O . LEU A 1 92 ? -5.765 -2.757 9.123 1.00 91.94 92 LEU A O 1
ATOM 724 N N . GLY A 1 93 ? -7.847 -3.496 8.728 1.00 93.81 93 GLY A N 1
ATOM 725 C CA . GLY A 1 93 ? -7.478 -4.864 8.377 1.00 93.81 93 GLY A CA 1
ATOM 726 C C . GLY A 1 93 ? -7.151 -5.038 6.895 1.00 93.81 93 GLY A C 1
ATOM 727 O O . GLY A 1 93 ? -6.370 -5.925 6.547 1.00 93.81 93 GLY A O 1
ATOM 728 N N . THR A 1 94 ? -7.727 -4.202 6.027 1.00 95.44 94 THR A N 1
ATOM 729 C CA . THR A 1 94 ? -7.516 -4.226 4.572 1.00 95.44 94 THR A CA 1
ATOM 730 C C . THR A 1 94 ? -7.220 -2.830 4.039 1.00 95.44 94 THR A C 1
ATOM 732 O O . THR A 1 94 ? -7.924 -1.874 4.357 1.00 95.44 94 THR A O 1
ATOM 735 N N . LEU A 1 95 ? -6.197 -2.720 3.197 1.00 93.19 95 LEU A N 1
ATOM 736 C CA . LEU A 1 95 ? -5.825 -1.486 2.517 1.00 93.19 95 LEU A CA 1
ATOM 737 C C . LEU A 1 95 ? -5.564 -1.785 1.040 1.00 93.19 95 LEU A C 1
ATOM 739 O O . LEU A 1 95 ? -4.654 -2.551 0.741 1.00 93.19 95 LEU A O 1
ATOM 743 N N . ASP A 1 96 ? -6.317 -1.167 0.132 1.00 93.06 96 ASP A N 1
ATOM 744 C CA . ASP A 1 96 ? -6.023 -1.154 -1.308 1.00 93.06 96 ASP A CA 1
ATOM 745 C C . ASP A 1 96 ? -5.816 0.288 -1.760 1.00 93.06 96 ASP A C 1
ATOM 747 O O . ASP A 1 96 ? -6.730 1.109 -1.692 1.00 93.06 96 ASP A O 1
ATOM 751 N N . VAL A 1 97 ? -4.598 0.610 -2.185 1.00 89.94 97 VAL A N 1
ATOM 752 C CA . VAL A 1 97 ? -4.267 1.924 -2.723 1.00 89.94 97 VAL A CA 1
ATOM 753 C C . VAL A 1 97 ? -3.771 1.784 -4.147 1.00 89.94 97 VAL A C 1
ATOM 755 O O . VAL A 1 97 ? -2.765 1.124 -4.414 1.00 89.94 97 VAL A O 1
ATOM 758 N N . LYS A 1 98 ? -4.444 2.493 -5.047 1.00 88.62 98 LYS A N 1
ATOM 759 C CA . LYS A 1 98 ? -4.062 2.675 -6.438 1.00 88.62 98 LYS A CA 1
ATOM 760 C C . LYS A 1 98 ? -3.756 4.151 -6.685 1.00 88.62 98 LYS A C 1
ATOM 762 O O . LYS A 1 98 ? -4.566 5.016 -6.382 1.00 88.62 98 LYS A O 1
ATOM 767 N N . VAL A 1 99 ? -2.593 4.441 -7.245 1.00 86.75 99 VAL A N 1
ATOM 768 C CA . VAL A 1 99 ? -2.204 5.778 -7.697 1.00 86.75 99 VAL A CA 1
ATOM 769 C C . VAL A 1 99 ? -1.836 5.659 -9.162 1.00 86.75 99 VAL A C 1
ATOM 771 O O . VAL A 1 99 ? -0.877 4.974 -9.523 1.00 86.75 99 VAL A O 1
ATOM 774 N N . LEU A 1 100 ? -2.639 6.289 -10.005 1.00 86.25 100 LEU A N 1
ATOM 775 C CA . LEU A 1 100 ? -2.417 6.393 -11.438 1.00 86.25 100 LEU A CA 1
ATOM 776 C C . LEU A 1 100 ? -1.587 7.635 -11.741 1.00 86.25 100 LEU A C 1
ATOM 778 O O . LEU A 1 100 ? -1.713 8.640 -11.052 1.00 86.25 100 LEU A O 1
ATOM 782 N N . ASN A 1 101 ? -0.774 7.595 -12.791 1.00 83.00 101 ASN A N 1
ATOM 783 C CA . ASN A 1 101 ? 0.036 8.726 -13.245 1.00 83.00 101 ASN A CA 1
ATOM 784 C C . ASN A 1 101 ? 0.809 9.422 -12.109 1.00 83.00 101 ASN A C 1
ATOM 786 O O . ASN A 1 101 ? 0.720 10.640 -11.966 1.00 83.00 101 ASN A O 1
ATOM 790 N N . VAL A 1 102 ? 1.513 8.646 -11.278 1.00 83.19 102 VAL A N 1
ATOM 791 C CA . VAL A 1 102 ? 2.142 9.136 -10.036 1.00 83.19 102 VAL A CA 1
ATOM 792 C C . VAL A 1 102 ? 3.012 10.373 -10.311 1.00 83.19 102 VAL A C 1
ATOM 794 O O . VAL A 1 102 ? 3.935 10.327 -11.133 1.00 83.19 102 VAL A O 1
ATOM 797 N N . SER A 1 103 ? 2.728 11.473 -9.611 1.00 82.19 103 SER A N 1
ATOM 798 C CA . SER A 1 103 ? 3.434 12.749 -9.749 1.00 82.19 103 SER A CA 1
ATOM 799 C C . SER A 1 103 ? 4.857 12.672 -9.180 1.00 82.19 103 SER A C 1
ATOM 801 O O . SER A 1 103 ? 5.174 11.826 -8.339 1.00 82.19 103 SER A O 1
ATOM 803 N N . GLU A 1 104 ? 5.750 13.570 -9.609 1.00 79.25 104 GLU A N 1
ATOM 804 C CA . GLU A 1 104 ? 7.106 13.666 -9.039 1.00 79.25 104 GLU A CA 1
ATOM 805 C C . GLU A 1 104 ? 7.066 13.931 -7.527 1.00 79.25 104 GLU A C 1
ATOM 807 O O . GLU A 1 104 ? 7.828 13.348 -6.752 1.00 79.25 104 GLU A O 1
ATOM 812 N N . GLN A 1 105 ? 6.12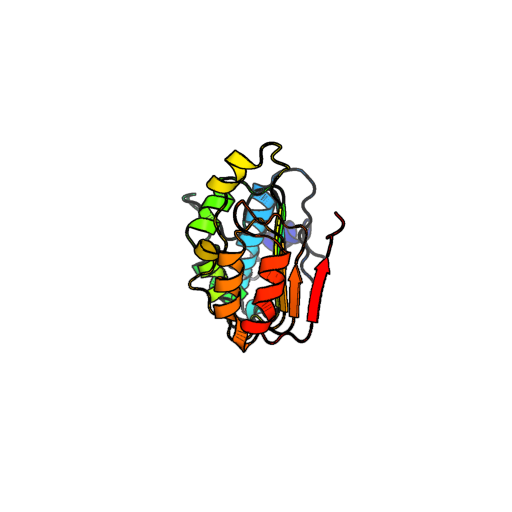1 14.765 -7.104 1.00 77.25 105 GLN A N 1
ATOM 813 C CA . GLN A 1 105 ? 5.915 15.106 -5.711 1.00 77.25 105 GLN A CA 1
ATOM 814 C C . GLN A 1 105 ? 5.454 13.887 -4.898 1.00 77.25 105 GLN A C 1
ATOM 816 O O . GLN A 1 105 ? 6.047 13.582 -3.860 1.00 77.25 105 GLN A O 1
ATOM 821 N N . ALA A 1 106 ? 4.477 13.123 -5.390 1.00 79.81 106 ALA A N 1
ATOM 822 C CA . ALA A 1 106 ? 4.054 11.881 -4.754 1.00 79.81 106 ALA A CA 1
ATOM 823 C C . ALA A 1 106 ? 5.223 10.896 -4.616 1.00 79.81 106 ALA A C 1
ATOM 825 O O . ALA A 1 106 ? 5.417 10.311 -3.548 1.00 79.81 106 ALA A O 1
ATOM 826 N N . ARG A 1 107 ? 6.071 10.765 -5.647 1.00 78.81 107 ARG A N 1
ATOM 827 C CA . ARG A 1 107 ? 7.290 9.938 -5.573 1.00 78.81 107 ARG A CA 1
ATOM 828 C C . ARG A 1 107 ? 8.222 10.406 -4.461 1.00 78.81 107 ARG A C 1
ATOM 830 O O . ARG A 1 107 ? 8.699 9.570 -3.691 1.00 78.81 107 ARG A O 1
ATOM 837 N N . PHE A 1 108 ? 8.453 11.714 -4.342 1.00 78.06 108 PHE A N 1
ATOM 838 C CA . PHE A 1 108 ? 9.259 12.279 -3.262 1.00 78.06 108 PHE A CA 1
ATOM 839 C C . PHE A 1 108 ? 8.673 11.934 -1.886 1.00 78.06 108 PHE A C 1
ATOM 841 O O . PHE A 1 108 ? 9.385 11.393 -1.041 1.00 78.06 108 PHE A O 1
ATOM 848 N N . GLN A 1 109 ? 7.372 12.142 -1.680 1.00 76.44 109 GLN A N 1
ATOM 849 C CA . GLN A 1 109 ? 6.683 11.845 -0.415 1.00 76.44 109 GLN A CA 1
ATOM 850 C C . GLN A 1 109 ? 6.770 10.361 -0.030 1.00 76.44 109 GLN A C 1
ATOM 852 O O . GLN A 1 109 ? 7.017 10.008 1.128 1.00 76.44 109 GLN A O 1
ATOM 857 N N . ILE A 1 110 ? 6.610 9.476 -1.015 1.00 76.62 110 ILE A N 1
ATOM 858 C CA . ILE A 1 110 ? 6.780 8.036 -0.830 1.00 76.62 110 ILE A CA 1
ATOM 859 C C . ILE A 1 110 ? 8.246 7.753 -0.431 1.00 76.62 110 ILE A C 1
ATOM 861 O O . ILE A 1 110 ? 8.480 7.078 0.573 1.00 76.62 110 ILE A O 1
ATOM 865 N N . SER A 1 111 ? 9.225 8.362 -1.116 1.00 73.38 111 SER A N 1
ATOM 866 C CA . SER A 1 111 ? 10.668 8.188 -0.866 1.00 73.38 111 SER A CA 1
ATOM 867 C C . SER A 1 111 ? 11.153 8.642 0.516 1.00 73.38 111 SER A C 1
ATOM 869 O O . SER A 1 111 ? 12.041 8.011 1.087 1.00 73.38 111 SER A O 1
ATOM 871 N N . ILE A 1 112 ? 10.555 9.693 1.085 1.00 74.88 112 ILE A N 1
ATOM 872 C CA . ILE A 1 112 ? 10.933 10.217 2.409 1.00 74.88 112 ILE A CA 1
ATOM 873 C C . ILE A 1 112 ? 10.274 9.450 3.567 1.00 74.88 112 ILE A C 1
ATOM 875 O O . ILE A 1 112 ? 10.456 9.801 4.731 1.00 74.88 112 ILE A O 1
ATOM 879 N N . GLY A 1 113 ? 9.526 8.383 3.266 1.00 76.56 113 GLY A N 1
ATOM 880 C CA . GLY A 1 113 ? 9.010 7.447 4.262 1.00 76.56 113 GLY A CA 1
ATOM 881 C C . GLY A 1 113 ? 7.634 7.794 4.831 1.00 76.56 113 GLY A C 1
ATOM 882 O O . GLY A 1 113 ? 7.238 7.199 5.833 1.00 76.56 113 GLY A O 1
ATOM 883 N N . HIS A 1 114 ? 6.863 8.697 4.213 1.00 81.88 114 HIS A N 1
ATOM 884 C CA . HIS A 1 114 ? 5.483 8.956 4.656 1.00 81.88 114 HIS A CA 1
ATOM 885 C C . HIS A 1 114 ? 4.579 7.740 4.464 1.00 81.88 114 HIS A C 1
ATOM 887 O O . HIS A 1 114 ? 3.802 7.414 5.359 1.00 81.88 114 HIS A O 1
ATOM 893 N N . LEU A 1 115 ? 4.762 7.008 3.360 1.00 84.62 115 LEU A N 1
ATOM 894 C CA . LEU A 1 115 ? 4.105 5.720 3.146 1.00 84.62 115 LEU A CA 1
ATOM 895 C C . LEU A 1 115 ? 4.451 4.738 4.279 1.00 84.62 115 LEU A C 1
ATOM 897 O O . LEU A 1 115 ? 3.555 4.131 4.857 1.00 84.62 115 LEU A O 1
ATOM 901 N N . ALA A 1 116 ? 5.728 4.631 4.662 1.00 85.56 116 ALA A N 1
ATOM 902 C CA . ALA A 1 116 ? 6.139 3.783 5.781 1.00 85.56 116 ALA A CA 1
ATOM 903 C C . ALA A 1 116 ? 5.514 4.210 7.114 1.00 85.56 116 ALA A C 1
ATOM 905 O O . ALA A 1 116 ? 5.057 3.360 7.877 1.00 85.56 116 ALA A O 1
ATOM 906 N N . ARG A 1 117 ? 5.481 5.519 7.399 1.00 85.00 117 ARG A N 1
ATOM 907 C CA . ARG A 1 117 ? 4.851 6.063 8.608 1.00 85.00 117 ARG A CA 1
ATOM 908 C C . ARG A 1 117 ? 3.372 5.696 8.651 1.00 85.00 117 ARG A C 1
ATOM 910 O O . ARG A 1 117 ? 2.939 5.147 9.652 1.00 85.00 117 ARG A O 1
ATOM 917 N N . PHE A 1 118 ? 2.643 5.937 7.564 1.00 86.19 1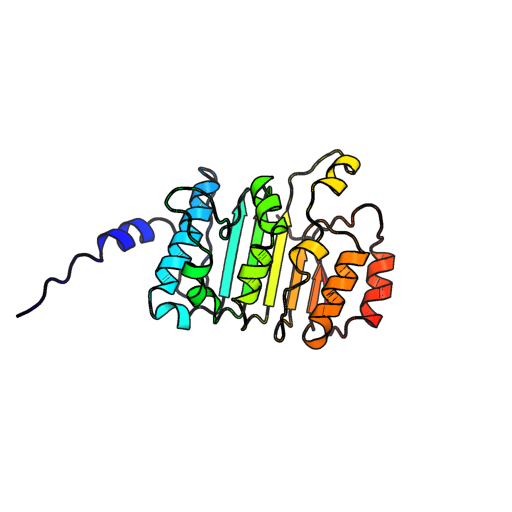18 PHE A N 1
ATOM 918 C CA . PHE A 1 118 ? 1.235 5.567 7.424 1.00 86.19 118 PHE A CA 1
ATOM 919 C C . PHE A 1 118 ? 1.007 4.065 7.650 1.00 86.19 118 PHE A C 1
ATOM 921 O O . PHE A 1 118 ? 0.193 3.681 8.485 1.00 86.19 118 PHE A O 1
ATOM 928 N N . LEU A 1 119 ? 1.772 3.210 6.972 1.00 88.50 119 LEU A N 1
ATOM 929 C CA . LEU A 1 119 ? 1.630 1.757 7.080 1.00 88.50 119 LEU A CA 1
ATOM 930 C C . LEU A 1 119 ? 1.948 1.222 8.481 1.00 88.50 119 LEU A C 1
ATOM 932 O O . LEU A 1 119 ? 1.374 0.215 8.883 1.00 88.50 119 LEU A O 1
ATOM 936 N N . ASN A 1 120 ? 2.833 1.886 9.227 1.00 88.38 120 ASN A N 1
ATOM 937 C CA . ASN A 1 120 ? 3.129 1.530 10.615 1.00 88.38 120 ASN A CA 1
ATOM 938 C C . ASN A 1 120 ? 1.992 1.890 11.590 1.00 88.38 120 ASN A C 1
ATOM 940 O O . ASN A 1 120 ? 1.946 1.319 12.676 1.00 88.38 120 ASN A O 1
ATOM 944 N N . LEU A 1 121 ? 1.076 2.795 11.219 1.00 88.38 121 LEU A N 1
ATOM 945 C CA . LEU A 1 121 ? -0.130 3.086 12.011 1.00 88.38 121 LEU A CA 1
ATOM 946 C C . LEU A 1 121 ? -1.205 2.001 11.819 1.00 88.38 121 LEU A C 1
ATOM 948 O O . LEU A 1 121 ? -1.960 1.702 12.740 1.00 88.38 121 LEU A O 1
ATOM 952 N N . ALA A 1 122 ? -1.238 1.350 10.652 1.00 89.94 122 ALA A N 1
ATOM 953 C CA . ALA A 1 122 ? -2.165 0.261 10.338 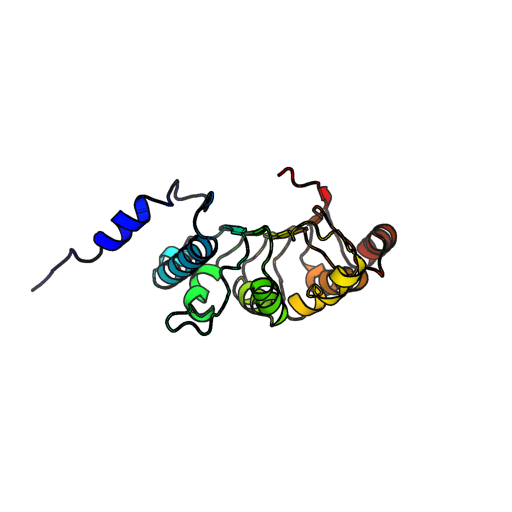1.00 89.94 122 ALA A CA 1
ATOM 954 C C . ALA A 1 122 ? -1.705 -1.085 10.939 1.00 89.94 122 ALA A C 1
ATOM 956 O O . ALA A 1 122 ? -1.376 -2.038 10.233 1.00 89.94 122 ALA A O 1
ATOM 957 N N . THR A 1 123 ? -1.649 -1.173 12.269 1.00 89.69 123 THR A N 1
ATOM 958 C CA . THR A 1 123 ? -1.093 -2.345 12.980 1.00 89.69 123 THR A CA 1
ATOM 959 C C . THR A 1 123 ? -1.934 -3.622 12.853 1.00 89.69 123 THR A C 1
ATOM 961 O O . THR A 1 123 ? -1.406 -4.729 12.994 1.00 89.69 123 THR A O 1
ATOM 964 N N . GLU A 1 124 ? -3.224 -3.485 12.542 1.00 92.88 124 GLU A N 1
ATOM 965 C CA . GLU A 1 124 ? -4.161 -4.596 12.340 1.00 92.88 124 GLU A CA 1
ATOM 966 C C . GLU A 1 124 ? -4.191 -5.121 10.897 1.00 92.88 124 GLU A C 1
ATOM 968 O O . GLU A 1 124 ? -4.966 -6.025 10.583 1.00 92.88 124 GLU A O 1
ATOM 973 N N . LEU A 1 125 ? -3.328 -4.602 10.019 1.00 94.00 125 LEU A N 1
ATOM 974 C CA . LEU A 1 125 ? -3.371 -4.906 8.596 1.00 94.00 125 LEU A CA 1
ATOM 975 C C . LEU A 1 125 ? -3.089 -6.388 8.310 1.00 94.00 125 LEU A C 1
ATOM 977 O O . LEU A 1 125 ? -2.058 -6.944 8.692 1.00 94.00 125 LEU A O 1
ATOM 981 N N . THR A 1 126 ? -4.012 -7.019 7.589 1.00 95.94 126 THR A N 1
ATOM 982 C CA . THR A 1 126 ? -3.945 -8.424 7.150 1.00 95.94 126 THR A CA 1
ATOM 983 C C . THR A 1 126 ? -3.863 -8.563 5.631 1.00 95.94 126 THR A C 1
ATOM 985 O O . THR A 1 126 ? -3.328 -9.558 5.133 1.00 95.94 126 THR A O 1
ATOM 988 N N . SER A 1 127 ? -4.357 -7.562 4.901 1.00 96.38 127 SER A N 1
ATOM 989 C CA . SER A 1 127 ? -4.349 -7.498 3.443 1.00 96.38 127 SER A CA 1
ATOM 990 C C . SER A 1 127 ? -3.892 -6.120 2.978 1.00 96.38 127 SER A C 1
ATOM 992 O O . SER A 1 127 ? -4.447 -5.105 3.403 1.00 96.38 127 SER A O 1
ATOM 994 N N . LEU A 1 128 ? -2.873 -6.087 2.122 1.00 94.00 128 LEU A N 1
ATOM 995 C CA . LEU A 1 128 ? -2.297 -4.868 1.570 1.00 94.00 128 LEU A CA 1
ATOM 996 C C . LEU A 1 128 ? -2.183 -4.980 0.053 1.00 94.00 128 LEU A C 1
ATOM 998 O O . LEU A 1 128 ? -1.465 -5.841 -0.446 1.00 94.00 128 LEU A O 1
ATOM 1002 N N . ALA A 1 129 ? -2.814 -4.060 -0.664 1.00 92.62 129 ALA A N 1
ATOM 1003 C CA . ALA A 1 129 ? -2.633 -3.850 -2.086 1.00 92.62 129 ALA A CA 1
ATOM 1004 C C . ALA A 1 129 ? -2.053 -2.450 -2.339 1.00 92.62 129 ALA A C 1
ATOM 1006 O O . ALA A 1 129 ? -2.639 -1.448 -1.938 1.00 92.62 129 ALA A O 1
ATOM 1007 N N . LEU A 1 130 ? -0.887 -2.376 -2.988 1.00 90.19 130 LEU A N 1
ATOM 1008 C CA . LEU A 1 130 ? -0.273 -1.116 -3.421 1.00 90.19 130 LEU A CA 1
ATOM 1009 C C . LEU A 1 130 ? -0.021 -1.148 -4.927 1.00 90.19 130 LEU A C 1
ATOM 1011 O O . LEU A 1 130 ? 0.777 -1.945 -5.424 1.00 90.19 130 LEU A O 1
ATOM 1015 N N . CYS A 1 131 ? -0.672 -0.250 -5.652 1.00 88.75 131 CYS A N 1
ATOM 1016 C CA . CYS A 1 131 ? -0.546 -0.102 -7.091 1.00 88.75 131 CYS A CA 1
ATOM 1017 C C . CYS A 1 131 ? -0.111 1.329 -7.411 1.00 88.75 131 CYS A C 1
ATOM 1019 O O . CYS A 1 131 ? -0.873 2.268 -7.220 1.00 88.75 131 CYS A O 1
ATOM 1021 N N . PHE A 1 132 ? 1.118 1.492 -7.890 1.00 86.38 132 PHE A N 1
ATOM 1022 C CA . PHE A 1 132 ? 1.658 2.768 -8.350 1.00 86.38 132 PHE A CA 1
ATOM 1023 C C . PHE A 1 132 ? 1.952 2.624 -9.838 1.00 86.38 132 PHE A C 1
ATOM 1025 O O . PHE A 1 132 ? 2.940 1.994 -10.223 1.00 86.38 132 PHE A O 1
ATOM 1032 N N . GLN A 1 133 ? 1.052 3.159 -10.657 1.00 82.75 133 GLN A N 1
ATOM 1033 C CA . GLN A 1 133 ? 1.185 3.164 -12.104 1.00 82.75 133 GLN A CA 1
ATOM 1034 C C . GLN A 1 133 ? 1.750 4.513 -12.530 1.00 82.75 133 GLN A C 1
ATOM 1036 O O . GLN A 1 133 ? 1.155 5.564 -12.299 1.00 82.75 133 GLN A O 1
ATOM 1041 N N . ASP A 1 134 ? 2.913 4.476 -13.157 1.00 74.00 134 ASP A N 1
ATOM 1042 C CA . ASP A 1 134 ? 3.492 5.646 -13.793 1.00 74.00 134 ASP A CA 1
ATOM 1043 C C . ASP A 1 134 ? 2.972 5.782 -15.227 1.00 74.00 134 ASP A C 1
ATOM 1045 O O . ASP A 1 134 ? 2.590 4.775 -15.834 1.00 74.00 134 ASP A O 1
ATOM 1049 N N . PRO A 1 135 ? 2.977 7.002 -15.790 1.00 68.19 135 PRO A N 1
ATOM 1050 C CA . PRO A 1 135 ? 2.756 7.158 -17.221 1.00 68.19 135 PRO A CA 1
ATOM 1051 C C . PRO A 1 135 ? 3.825 6.370 -17.994 1.00 68.19 135 PRO A C 1
ATOM 1053 O O . PRO A 1 135 ? 4.959 6.241 -17.524 1.00 68.19 135 PRO A O 1
ATOM 1056 N N . GLU A 1 136 ? 3.474 5.840 -19.169 1.00 59.81 136 GLU A N 1
ATOM 1057 C CA . GLU A 1 136 ? 4.420 5.157 -20.057 1.00 59.81 136 GLU A CA 1
ATOM 1058 C C . GLU A 1 136 ? 5.575 6.108 -20.403 1.00 59.81 136 GLU A C 1
ATOM 1060 O O . GLU A 1 136 ? 5.442 7.016 -21.221 1.00 59.81 136 GLU A O 1
ATOM 1065 N N . ILE A 1 137 ? 6.721 5.941 -19.743 1.00 54.94 137 ILE A N 1
ATOM 1066 C CA . ILE A 1 137 ? 7.932 6.682 -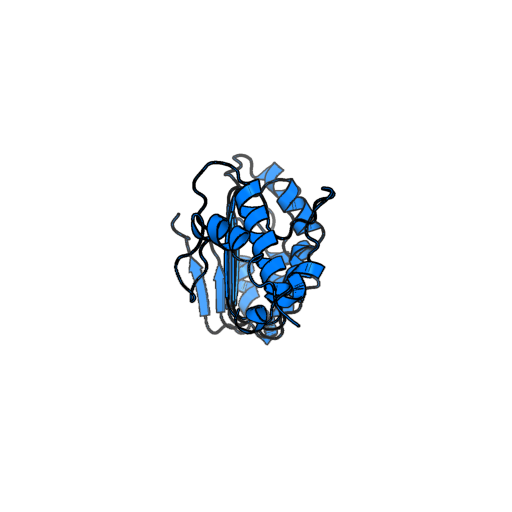20.085 1.00 54.94 137 ILE A CA 1
ATOM 1067 C C . ILE A 1 137 ? 8.665 5.850 -21.135 1.00 54.94 137 ILE A C 1
ATOM 1069 O O . ILE A 1 137 ? 9.208 4.788 -20.834 1.00 54.94 137 ILE A O 1
ATOM 1073 N N . GLU A 1 138 ? 8.676 6.351 -22.373 1.00 51.91 138 GLU A N 1
ATOM 1074 C CA . GLU A 1 138 ? 9.278 5.706 -23.551 1.00 51.91 138 GLU A CA 1
ATOM 1075 C C . GLU A 1 138 ? 10.782 5.394 -23.385 1.00 51.91 138 GLU A C 1
ATOM 1077 O O . GLU A 1 138 ? 11.323 4.552 -24.102 1.00 51.91 138 GLU A O 1
ATOM 1082 N N . ASP A 1 139 ? 11.466 6.024 -22.419 1.00 57.00 139 ASP A N 1
ATOM 1083 C CA . ASP A 1 139 ? 12.908 5.886 -22.209 1.00 57.00 139 ASP A CA 1
ATOM 1084 C C . ASP A 1 139 ? 13.265 5.214 -20.866 1.00 57.00 139 ASP A C 1
ATOM 1086 O O . ASP A 1 139 ? 13.429 5.842 -19.814 1.00 57.00 139 ASP A O 1
ATOM 1090 N N . SER A 1 140 ? 13.410 3.886 -20.919 1.00 54.44 140 SER A N 1
ATOM 1091 C CA . SER A 1 140 ? 13.674 3.002 -19.767 1.00 54.44 140 SER A CA 1
ATOM 1092 C C . SER A 1 140 ? 14.950 3.314 -18.965 1.00 54.44 140 SER A C 1
ATOM 1094 O O . SER A 1 140 ? 15.079 2.886 -17.813 1.00 54.44 140 SER A O 1
ATOM 1096 N N . THR A 1 141 ? 15.902 4.056 -19.539 1.00 54.41 141 THR A N 1
ATOM 1097 C CA . THR A 1 141 ? 17.207 4.316 -18.907 1.00 54.41 141 THR A CA 1
ATOM 1098 C C . THR A 1 141 ? 17.162 5.468 -17.901 1.00 54.41 141 THR A C 1
ATOM 1100 O O . THR A 1 141 ? 17.724 5.356 -16.809 1.00 54.41 141 THR A O 1
ATOM 1103 N N . THR A 1 142 ? 16.430 6.540 -18.211 1.00 54.91 142 THR A N 1
ATOM 1104 C CA . THR A 1 142 ? 16.215 7.681 -17.301 1.00 54.91 142 THR A CA 1
ATOM 1105 C C . THR A 1 142 ? 15.242 7.312 -16.177 1.00 54.91 142 THR A C 1
ATOM 1107 O O . THR A 1 142 ? 15.404 7.729 -15.028 1.00 54.91 142 THR A O 1
ATOM 1110 N N . TYR A 1 143 ? 14.287 6.436 -16.494 1.00 54.78 143 TYR A N 1
ATOM 1111 C CA . TYR A 1 143 ? 13.261 5.925 -15.589 1.00 54.78 143 TYR A CA 1
ATOM 1112 C C . TYR A 1 143 ? 13.835 5.184 -14.364 1.00 54.78 143 TYR A C 1
ATOM 1114 O O . TYR A 1 143 ? 13.296 5.254 -13.272 1.00 54.78 143 TYR A O 1
ATOM 1122 N N . CYS A 1 144 ? 14.987 4.518 -14.459 1.00 53.91 144 CYS A N 1
ATOM 1123 C CA . CYS A 1 144 ? 15.507 3.737 -13.325 1.00 53.91 144 CYS A CA 1
ATOM 1124 C C . CYS A 1 144 ? 16.112 4.578 -12.178 1.00 53.91 144 CYS A C 1
ATOM 1126 O O . CYS A 1 144 ? 16.267 4.062 -11.069 1.00 53.91 144 CYS A O 1
ATOM 1128 N N . ASN A 1 145 ? 16.480 5.840 -12.431 1.00 56.41 145 ASN A N 1
ATOM 1129 C CA . ASN A 1 145 ? 17.181 6.690 -11.456 1.00 56.41 145 ASN A CA 1
ATOM 1130 C C . ASN A 1 145 ? 16.246 7.609 -10.657 1.00 56.41 145 ASN A C 1
ATOM 1132 O O . ASN A 1 145 ? 16.640 8.097 -9.602 1.00 56.41 145 ASN A O 1
ATOM 1136 N N . LEU A 1 146 ? 15.033 7.848 -11.159 1.00 58.16 146 LEU A N 1
ATOM 1137 C CA . LEU A 1 146 ? 14.063 8.777 -10.566 1.00 58.16 146 LEU A CA 1
ATOM 1138 C C . LEU A 1 146 ? 12.992 8.077 -9.720 1.00 58.16 146 LEU A C 1
ATOM 1140 O O . LEU A 1 146 ? 12.211 8.746 -9.050 1.00 58.16 146 LEU A O 1
ATOM 1144 N N . HIS A 1 147 ? 12.932 6.743 -9.757 1.00 62.69 147 HIS A N 1
ATOM 1145 C CA . HIS A 1 147 ? 11.885 5.989 -9.076 1.00 62.69 147 HIS A CA 1
ATOM 1146 C C . HIS A 1 147 ? 12.400 5.497 -7.726 1.00 62.69 147 HIS A C 1
ATOM 1148 O O . HIS A 1 147 ? 13.467 4.873 -7.666 1.00 62.69 147 HIS A O 1
ATOM 1154 N N . PRO A 1 148 ? 11.669 5.774 -6.637 1.00 63.16 148 PRO A N 1
ATOM 1155 C CA . PRO A 1 148 ? 12.084 5.321 -5.329 1.00 63.16 148 PRO A CA 1
ATOM 1156 C C . PRO A 1 148 ? 12.060 3.793 -5.278 1.00 63.16 148 PRO A C 1
ATOM 1158 O O . PRO A 1 148 ? 11.088 3.142 -5.659 1.00 63.16 148 PRO A O 1
ATOM 1161 N N . ASP A 1 149 ? 13.162 3.208 -4.821 1.00 72.00 149 ASP A N 1
ATOM 1162 C CA . ASP A 1 149 ? 13.273 1.764 -4.668 1.00 72.00 149 ASP A CA 1
ATOM 1163 C C . ASP A 1 149 ? 12.379 1.308 -3.504 1.00 72.00 149 ASP A C 1
ATOM 1165 O O . ASP A 1 149 ? 12.444 1.880 -2.418 1.00 72.00 149 ASP A O 1
ATOM 1169 N N . PHE A 1 150 ? 11.591 0.241 -3.683 1.00 69.56 150 PHE A N 1
ATOM 1170 C CA . PHE A 1 150 ? 10.766 -0.363 -2.623 1.00 69.56 150 PHE A CA 1
ATOM 1171 C C . PHE A 1 150 ? 11.513 -0.616 -1.321 1.00 69.56 150 PHE A C 1
ATOM 1173 O O . PHE A 1 150 ? 10.931 -0.538 -0.237 1.00 69.56 150 PHE A O 1
ATOM 1180 N N . ARG A 1 151 ? 12.810 -0.925 -1.419 1.00 69.44 151 ARG A N 1
ATOM 1181 C CA . ARG A 1 151 ? 13.654 -1.022 -0.232 1.00 69.44 151 ARG A CA 1
ATOM 1182 C C . ARG A 1 151 ? 13.628 0.284 0.557 1.00 69.44 151 ARG A C 1
ATOM 1184 O O . ARG A 1 151 ? 13.411 0.240 1.761 1.00 69.44 151 ARG A O 1
ATOM 1191 N N . ASP A 1 152 ? 13.867 1.408 -0.100 1.00 68.00 152 ASP A N 1
ATOM 1192 C CA . ASP A 1 152 ? 13.919 2.713 0.553 1.00 68.00 152 ASP A CA 1
ATOM 1193 C C . ASP A 1 152 ? 12.536 3.067 1.111 1.00 68.00 152 ASP A C 1
ATOM 1195 O O . ASP A 1 152 ? 12.434 3.513 2.254 1.00 68.00 152 ASP A O 1
ATOM 1199 N N . LEU A 1 153 ? 11.476 2.700 0.382 1.00 70.38 153 LEU A N 1
ATOM 1200 C CA . LEU A 1 153 ? 10.089 2.933 0.779 1.00 70.38 153 LEU A CA 1
ATOM 1201 C C . LEU A 1 153 ? 9.678 2.222 2.065 1.00 70.38 153 LEU A C 1
ATOM 1203 O O . LEU A 1 153 ? 8.970 2.812 2.873 1.00 70.38 153 LEU A O 1
ATOM 1207 N N . LEU A 1 154 ? 10.077 0.961 2.252 1.00 76.69 154 LEU A N 1
ATOM 1208 C CA . LEU A 1 154 ? 9.455 0.083 3.253 1.00 76.69 154 LEU A CA 1
ATOM 1209 C C . LEU A 1 154 ? 10.451 -0.604 4.199 1.00 76.69 154 LEU A C 1
ATOM 1211 O O . LEU A 1 154 ? 10.072 -1.515 4.933 1.00 76.69 154 LEU A O 1
ATOM 1215 N N . HIS A 1 155 ? 11.723 -0.188 4.225 1.00 75.81 155 HIS A N 1
ATOM 1216 C CA . HIS A 1 155 ? 12.754 -0.846 5.044 1.00 75.81 155 HIS A CA 1
ATOM 1217 C C . HIS A 1 155 ? 12.442 -0.911 6.550 1.00 75.81 155 HIS A C 1
ATOM 1219 O O . HIS A 1 155 ? 12.884 -1.858 7.199 1.00 75.81 155 HIS A O 1
ATOM 1225 N N . ASN A 1 156 ? 11.688 0.054 7.088 1.00 80.19 156 ASN A N 1
ATOM 1226 C CA . ASN A 1 156 ? 11.333 0.141 8.513 1.00 80.19 156 ASN A CA 1
ATOM 1227 C C . ASN A 1 156 ? 9.877 -0.235 8.811 1.00 80.19 156 ASN A C 1
ATOM 1229 O O . ASN A 1 156 ? 9.399 0.011 9.918 1.00 80.19 156 ASN A O 1
ATOM 1233 N N . VAL A 1 157 ? 9.152 -0.778 7.837 1.00 83.25 157 VAL A N 1
ATOM 1234 C CA . VAL A 1 157 ? 7.763 -1.179 8.051 1.00 83.25 157 VAL A CA 1
ATOM 1235 C C . VAL A 1 157 ? 7.734 -2.600 8.596 1.00 83.25 157 VAL A C 1
ATOM 1237 O O . VAL A 1 157 ? 8.408 -3.481 8.059 1.00 83.25 157 VAL A O 1
ATOM 1240 N N . GLN A 1 158 ? 6.981 -2.834 9.668 1.00 81.31 158 GLN A N 1
ATOM 1241 C CA . GLN A 1 158 ? 6.793 -4.171 10.236 1.00 81.31 158 GLN A CA 1
ATOM 1242 C C . GLN A 1 158 ? 5.319 -4.556 10.188 1.00 81.31 158 GLN A C 1
ATOM 1244 O O . GLN A 1 158 ? 4.492 -3.919 10.835 1.00 81.31 158 GLN A O 1
ATOM 1249 N N . TRP A 1 159 ? 5.002 -5.636 9.473 1.00 82.06 159 TRP A N 1
ATOM 1250 C CA . TRP A 1 159 ? 3.637 -6.142 9.382 1.00 82.06 159 TRP A CA 1
ATOM 1251 C C . TRP A 1 159 ? 3.497 -7.526 10.011 1.00 82.06 159 TRP A C 1
ATOM 1253 O O . TRP A 1 159 ? 3.510 -8.547 9.314 1.00 82.06 159 TRP A O 1
ATOM 1263 N N . PRO A 1 160 ? 3.303 -7.606 11.336 1.00 78.00 160 PRO A N 1
ATOM 1264 C CA . PRO A 1 160 ? 3.189 -8.896 12.009 1.00 78.00 160 PRO A CA 1
ATOM 1265 C C . PRO A 1 160 ? 1.973 -9.717 11.548 1.00 78.00 160 PRO A C 1
ATOM 1267 O O . PRO A 1 160 ? 1.945 -10.924 11.777 1.00 78.00 160 PRO A O 1
ATOM 1270 N N . LYS A 1 161 ? 0.973 -9.086 10.915 1.00 92.06 161 LYS A N 1
ATOM 1271 C CA . LYS A 1 161 ? -0.318 -9.700 10.575 1.00 92.06 161 LYS A CA 1
ATOM 1272 C C . LYS A 1 161 ? -0.617 -9.793 9.077 1.00 92.06 161 LYS A C 1
ATOM 1274 O O . LYS A 1 161 ? -1.559 -10.498 8.723 1.00 92.06 161 LYS A O 1
ATOM 1279 N N . VAL A 1 162 ? 0.164 -9.147 8.204 1.00 94.12 162 VAL A N 1
ATOM 1280 C CA . VAL A 1 162 ? -0.114 -9.151 6.758 1.00 94.12 162 VAL A CA 1
ATOM 1281 C C . VAL A 1 162 ? 0.065 -10.557 6.193 1.00 94.12 162 VAL A C 1
ATOM 1283 O O . VAL A 1 162 ? 1.157 -11.114 6.197 1.00 94.12 162 VAL A O 1
ATOM 1286 N N . GLN A 1 163 ? -1.032 -11.118 5.695 1.00 95.44 163 GLN A N 1
ATOM 1287 C CA . GLN A 1 163 ? -1.091 -12.436 5.068 1.00 95.44 163 GLN A CA 1
ATOM 1288 C C . GLN A 1 163 ? -1.210 -12.336 3.551 1.00 95.44 163 GLN A C 1
ATOM 1290 O O . GLN A 1 163 ? -0.738 -13.237 2.861 1.00 95.44 163 GLN A O 1
ATOM 1295 N N . HIS A 1 164 ? -1.814 -11.259 3.044 1.00 96.19 164 HIS A N 1
ATOM 1296 C CA . HIS A 1 164 ? -2.035 -11.024 1.620 1.00 96.19 164 HIS A CA 1
ATOM 1297 C C . HIS A 1 164 ? -1.322 -9.744 1.208 1.00 96.19 164 HIS A C 1
ATOM 1299 O O . HIS A 1 164 ? -1.573 -8.681 1.779 1.00 96.19 164 HIS A O 1
ATOM 1305 N N . LEU A 1 165 ? -0.432 -9.857 0.229 1.00 93.06 165 LEU A N 1
ATOM 1306 C CA . LEU A 1 165 ? 0.301 -8.728 -0.315 1.00 93.06 165 LEU A CA 1
ATOM 1307 C C . LEU A 1 165 ? 0.158 -8.710 -1.830 1.00 93.06 165 LEU A C 1
ATOM 1309 O O . LEU A 1 165 ? 0.682 -9.581 -2.523 1.00 93.06 165 LEU A O 1
ATOM 1313 N N . THR A 1 166 ? -0.506 -7.679 -2.324 1.00 92.62 166 THR A N 1
ATOM 1314 C CA . THR A 1 166 ? -0.608 -7.358 -3.738 1.00 92.62 166 THR A CA 1
ATOM 1315 C C . THR A 1 166 ? 0.224 -6.115 -3.990 1.00 92.62 166 THR A C 1
ATOM 1317 O O . THR A 1 166 ? 0.093 -5.094 -3.317 1.00 92.62 166 THR A O 1
ATOM 1320 N N . LEU A 1 167 ? 1.114 -6.180 -4.964 1.00 88.50 167 LEU A N 1
ATOM 1321 C CA . LEU A 1 167 ? 1.950 -5.046 -5.313 1.00 88.50 167 LEU A CA 1
ATOM 1322 C C . LEU A 1 167 ? 1.928 -4.877 -6.847 1.00 88.50 167 LEU A C 1
ATOM 1324 O O . LEU A 1 167 ? 1.773 -5.852 -7.583 1.00 88.50 167 LEU A O 1
ATOM 1328 N N . SER A 1 168 ? 2.043 -3.645 -7.346 1.00 87.19 168 SER A N 1
ATOM 1329 C CA . SER A 1 168 ? 2.073 -3.339 -8.788 1.00 87.19 168 SER A CA 1
ATOM 1330 C C . SER A 1 168 ? 2.783 -2.008 -9.033 1.00 87.19 168 SER A C 1
ATOM 1332 O O . SER A 1 168 ? 2.179 -0.957 -8.841 1.00 87.19 168 SER A O 1
ATOM 1334 N N . THR A 1 169 ? 4.079 -2.033 -9.359 1.00 81.50 169 THR A N 1
ATOM 1335 C CA . THR A 1 169 ? 4.957 -0.842 -9.294 1.00 81.50 169 THR A CA 1
ATOM 1336 C C . THR A 1 169 ? 6.405 -1.156 -9.694 1.00 81.50 169 THR A C 1
ATOM 1338 O O . THR A 1 169 ? 6.898 -2.246 -9.434 1.00 81.50 169 THR A O 1
ATOM 1341 N N . ALA A 1 170 ? 7.143 -0.221 -10.289 1.00 78.75 170 ALA A N 1
ATOM 1342 C CA . ALA A 1 170 ? 8.535 -0.459 -10.678 1.00 78.75 170 ALA A CA 1
ATOM 1343 C C . ALA A 1 170 ? 9.468 -0.700 -9.467 1.00 78.75 170 ALA A C 1
ATOM 1345 O O . ALA A 1 170 ? 9.443 0.041 -8.486 1.00 78.75 170 ALA A O 1
ATOM 1346 N N . THR A 1 171 ? 10.341 -1.715 -9.527 1.00 79.06 171 THR A N 1
ATOM 1347 C CA . THR A 1 171 ? 11.319 -1.979 -8.450 1.00 79.06 171 THR A CA 1
ATOM 1348 C C . THR A 1 171 ? 12.547 -2.764 -8.917 1.00 79.06 171 THR A C 1
ATOM 1350 O O . THR A 1 171 ? 12.560 -3.358 -9.994 1.00 79.06 171 THR A O 1
ATOM 1353 N N . LYS A 1 172 ? 13.604 -2.796 -8.096 1.00 82.50 172 LYS A N 1
ATOM 1354 C CA . LYS A 1 172 ? 14.785 -3.646 -8.310 1.00 82.50 172 LYS A CA 1
ATOM 1355 C C . LYS A 1 172 ? 14.544 -5.025 -7.695 1.00 82.50 172 LYS A C 1
ATOM 1357 O O . LYS A 1 172 ? 14.193 -5.136 -6.521 1.00 82.50 172 LYS A O 1
ATOM 1362 N N . GLY A 1 173 ? 14.828 -6.096 -8.441 1.00 83.00 173 GLY A N 1
ATOM 1363 C CA . GLY A 1 173 ? 14.556 -7.474 -7.992 1.00 83.00 173 GLY A CA 1
ATOM 1364 C C . GLY A 1 173 ? 15.167 -7.834 -6.628 1.00 83.00 173 GLY A C 1
ATOM 1365 O O . GLY A 1 173 ? 14.491 -8.393 -5.769 1.00 83.00 173 GLY A O 1
ATOM 1366 N N . MET A 1 174 ? 16.421 -7.447 -6.366 1.00 82.75 174 MET A N 1
ATOM 1367 C CA . MET A 1 174 ? 17.072 -7.711 -5.069 1.00 82.75 174 MET A CA 1
ATOM 1368 C C . MET A 1 174 ? 16.463 -6.926 -3.903 1.00 82.75 174 MET A C 1
ATOM 1370 O O . MET A 1 174 ? 16.493 -7.384 -2.758 1.00 82.75 174 MET A O 1
ATOM 1374 N N . SER A 1 175 ? 15.937 -5.736 -4.177 1.00 83.69 175 SER A N 1
ATOM 1375 C CA . SER A 1 175 ? 15.270 -4.915 -3.174 1.00 83.69 175 SER A CA 1
ATOM 1376 C C . SER A 1 175 ? 13.918 -5.499 -2.795 1.00 83.69 175 SER A C 1
ATOM 1378 O O . SER A 1 175 ? 13.634 -5.610 -1.603 1.00 83.69 175 SER A O 1
ATOM 1380 N N . LEU A 1 176 ? 13.165 -5.991 -3.784 1.00 85.19 176 LEU A N 1
ATOM 1381 C CA . LEU A 1 176 ? 11.935 -6.752 -3.573 1.00 85.19 176 LEU A CA 1
ATOM 1382 C C . LEU A 1 176 ? 12.177 -7.983 -2.688 1.00 85.19 176 LEU A C 1
ATOM 1384 O O . LEU A 1 176 ? 11.511 -8.138 -1.669 1.00 85.19 176 LEU A O 1
ATOM 1388 N N . ILE A 1 177 ? 13.177 -8.815 -3.006 1.00 87.62 177 ILE A N 1
ATOM 1389 C CA . ILE A 1 177 ? 13.502 -10.005 -2.198 1.00 87.62 177 ILE A CA 1
ATOM 1390 C C . ILE A 1 177 ? 13.864 -9.632 -0.754 1.00 87.62 177 ILE A C 1
ATOM 1392 O O . ILE A 1 177 ? 13.408 -10.281 0.188 1.00 87.62 177 ILE A O 1
ATOM 1396 N N . ARG A 1 178 ? 14.668 -8.579 -0.551 1.00 85.88 178 ARG A N 1
ATOM 1397 C CA . ARG A 1 178 ? 15.040 -8.123 0.798 1.00 85.88 178 ARG A CA 1
ATOM 1398 C C . ARG A 1 178 ? 13.825 -7.640 1.587 1.00 85.88 178 ARG A C 1
ATOM 1400 O O . ARG A 1 178 ? 13.711 -7.959 2.765 1.00 85.88 178 ARG A O 1
ATOM 1407 N N . PHE A 1 179 ? 12.946 -6.882 0.945 1.00 85.56 179 PHE A N 1
ATOM 1408 C CA . PHE A 1 179 ? 11.709 -6.415 1.553 1.00 85.56 179 PHE A CA 1
ATOM 1409 C C . PHE A 1 179 ? 10.806 -7.594 1.948 1.00 85.56 179 PHE A C 1
ATOM 1411 O O . PHE A 1 179 ? 10.412 -7.693 3.107 1.00 85.56 179 PHE A O 1
ATOM 1418 N N . LEU A 1 180 ? 10.577 -8.543 1.036 1.00 87.31 180 LEU A N 1
ATOM 1419 C CA . LEU A 1 180 ? 9.770 -9.736 1.302 1.00 87.31 180 LEU A CA 1
ATOM 1420 C C . LEU A 1 180 ? 10.348 -10.581 2.442 1.00 87.31 180 LEU A C 1
ATOM 1422 O O . LEU A 1 180 ? 9.599 -11.073 3.279 1.00 87.31 180 LEU A O 1
ATOM 1426 N N . LYS A 1 181 ? 11.679 -10.680 2.540 1.00 87.50 181 LYS A N 1
ATOM 1427 C CA . LYS A 1 181 ? 12.351 -11.359 3.656 1.00 87.50 181 LYS A CA 1
ATOM 1428 C C . LYS A 1 181 ? 11.986 -10.776 5.018 1.00 87.50 181 LYS A C 1
ATOM 1430 O O . LYS A 1 181 ? 11.853 -11.531 5.976 1.00 87.50 181 LYS A O 1
ATOM 1435 N N . ASN A 1 182 ? 11.829 -9.458 5.109 1.00 82.94 182 ASN A N 1
ATOM 1436 C CA . ASN A 1 182 ? 11.476 -8.795 6.363 1.00 82.94 182 ASN A CA 1
ATOM 1437 C C . ASN A 1 182 ? 10.014 -9.050 6.763 1.00 82.94 182 ASN A C 1
ATOM 1439 O O . ASN A 1 182 ? 9.708 -9.018 7.950 1.00 82.94 182 ASN A O 1
ATOM 1443 N N . GLN A 1 183 ? 9.139 -9.343 5.795 1.00 81.38 183 GLN A N 1
ATOM 1444 C CA . GLN A 1 183 ? 7.709 -9.611 6.010 1.00 81.38 183 GLN A CA 1
ATOM 1445 C C . GLN A 1 183 ? 7.365 -11.113 5.976 1.00 81.38 183 GLN A C 1
ATOM 1447 O O . GLN A 1 183 ? 6.201 -11.501 5.996 1.00 81.38 183 GLN A O 1
ATOM 1452 N N . ALA A 1 184 ? 8.378 -11.980 5.898 1.00 74.12 184 ALA A N 1
ATOM 1453 C CA . ALA A 1 184 ? 8.221 -13.382 5.521 1.00 74.12 184 ALA A CA 1
ATOM 1454 C C . ALA A 1 184 ? 7.420 -14.249 6.502 1.00 74.12 184 ALA A C 1
ATOM 1456 O O . ALA A 1 184 ? 6.939 -15.315 6.121 1.00 74.12 184 ALA A O 1
ATOM 1457 N N . SER A 1 185 ? 7.329 -13.855 7.773 1.00 84.50 185 SER A N 1
ATOM 1458 C CA . SER A 1 185 ? 6.780 -14.713 8.829 1.00 84.50 185 SER A CA 1
ATOM 1459 C C . SER A 1 185 ? 5.257 -14.850 8.777 1.00 84.50 185 SER A C 1
ATOM 1461 O O . SER A 1 185 ? 4.734 -15.904 9.144 1.00 84.50 185 SER A O 1
ATOM 1463 N N . SER A 1 186 ? 4.555 -13.806 8.344 1.00 89.75 186 SER A N 1
ATOM 1464 C CA . SER A 1 186 ? 3.090 -13.727 8.295 1.00 89.75 186 SER A CA 1
ATOM 1465 C C . SER A 1 186 ? 2.528 -13.925 6.887 1.00 89.75 186 SER A C 1
ATOM 1467 O O . SER A 1 186 ? 1.395 -14.389 6.748 1.00 89.75 186 SER A O 1
ATOM 1469 N N . LEU A 1 187 ? 3.320 -13.626 5.856 1.00 92.38 187 LEU A N 1
ATOM 1470 C CA . LEU A 1 187 ? 2.870 -13.613 4.471 1.00 92.38 187 LEU A CA 1
ATOM 1471 C C . LEU A 1 187 ? 2.532 -15.021 3.948 1.00 92.38 187 LEU A C 1
ATOM 1473 O O . LEU A 1 187 ? 3.367 -15.927 3.984 1.00 92.38 187 LEU A O 1
ATOM 1477 N N . ARG A 1 188 ? 1.313 -15.190 3.419 1.00 93.50 188 ARG A N 1
ATOM 1478 C CA . ARG A 1 188 ? 0.800 -16.448 2.839 1.00 93.50 188 ARG A CA 1
ATOM 1479 C C . ARG A 1 188 ? 0.470 -16.334 1.359 1.00 93.50 188 ARG A C 1
ATOM 1481 O O . ARG A 1 188 ? 0.652 -17.300 0.622 1.00 93.50 188 ARG A O 1
ATOM 1488 N N . HIS A 1 189 ? 0.032 -15.162 0.922 1.00 94.44 189 HIS A N 1
ATOM 1489 C CA . HIS A 1 189 ? -0.393 -14.907 -0.443 1.00 94.44 189 HIS A CA 1
ATOM 1490 C C . HIS A 1 189 ? 0.345 -13.690 -0.987 1.00 94.44 189 HIS A C 1
ATOM 1492 O O . HIS A 1 189 ? 0.340 -12.623 -0.371 1.00 94.44 189 HIS A O 1
ATOM 1498 N N . LEU A 1 190 ? 0.996 -13.871 -2.132 1.00 91.19 190 LEU A N 1
ATOM 1499 C CA . LEU A 1 190 ? 1.747 -12.825 -2.812 1.00 91.19 190 LEU A CA 1
ATOM 1500 C C . LEU A 1 190 ? 1.266 -12.727 -4.254 1.00 91.19 190 LEU A C 1
ATOM 1502 O O . LEU A 1 190 ? 1.333 -13.704 -5.001 1.00 91.19 190 LEU A O 1
ATOM 1506 N N . GLU A 1 191 ? 0.814 -11.543 -4.636 1.00 90.94 191 GLU A N 1
ATOM 1507 C CA . GLU A 1 191 ? 0.340 -11.262 -5.981 1.00 90.94 191 GLU A CA 1
ATOM 1508 C C . GLU A 1 191 ? 1.147 -10.130 -6.595 1.00 90.94 191 GLU A C 1
ATOM 1510 O O . GLU A 1 191 ? 1.380 -9.088 -5.968 1.00 90.94 191 GLU A O 1
ATOM 1515 N N . PHE A 1 192 ? 1.536 -10.333 -7.851 1.00 86.69 192 PHE A N 1
ATOM 1516 C CA . PHE A 1 192 ? 2.265 -9.340 -8.608 1.00 86.69 192 PHE A CA 1
ATOM 1517 C C . PHE A 1 192 ? 1.496 -8.842 -9.842 1.00 86.69 192 PHE A C 1
ATOM 1519 O O . PHE A 1 192 ? 1.148 -9.642 -10.705 1.00 86.69 192 PHE A O 1
ATOM 1526 N N . GLY A 1 193 ? 1.256 -7.526 -9.928 1.00 81.00 193 GLY A N 1
ATOM 1527 C CA . GLY A 1 193 ? 0.592 -6.859 -11.055 1.00 81.00 193 GLY A CA 1
ATOM 1528 C C . GLY A 1 193 ? 1.476 -6.610 -12.285 1.00 81.00 193 GLY A C 1
ATOM 1529 O O . GLY A 1 193 ? 2.487 -7.274 -12.504 1.00 81.00 193 GLY A O 1
ATOM 1530 N N . THR A 1 194 ? 1.131 -5.617 -13.106 1.00 67.56 194 THR A N 1
ATOM 1531 C CA . THR A 1 194 ? 1.977 -5.175 -14.225 1.00 67.56 194 THR A CA 1
ATOM 1532 C C . THR A 1 194 ? 3.240 -4.516 -13.673 1.00 67.56 194 THR A C 1
ATOM 1534 O O . THR A 1 194 ? 3.205 -3.444 -13.071 1.00 67.56 194 THR A O 1
ATOM 1537 N N . TYR A 1 195 ? 4.373 -5.193 -13.845 1.00 64.44 195 TYR A N 1
ATOM 1538 C CA . TYR A 1 195 ? 5.640 -4.824 -13.226 1.00 64.44 195 TYR A CA 1
ATOM 1539 C C . TYR A 1 195 ? 6.766 -4.611 -14.215 1.00 64.44 195 TYR A C 1
ATOM 1541 O O . TYR A 1 195 ? 7.048 -5.471 -15.050 1.00 64.44 195 TYR A O 1
ATOM 1549 N N . SER A 1 196 ? 7.551 -3.570 -13.955 1.00 62.47 196 SER A N 1
ATOM 1550 C CA . SER A 1 196 ? 8.903 -3.431 -14.477 1.00 62.47 196 SER A CA 1
ATOM 1551 C C . SER A 1 196 ? 9.926 -3.752 -13.379 1.00 62.47 196 SER A C 1
ATOM 1553 O O . SER A 1 196 ? 10.113 -3.007 -12.413 1.00 62.47 196 SER A O 1
ATOM 1555 N N . LEU A 1 197 ? 10.614 -4.892 -13.515 1.00 69.62 197 LEU A N 1
ATOM 1556 C CA . LEU A 1 197 ? 11.883 -5.086 -12.813 1.00 69.62 197 LEU A CA 1
ATOM 1557 C C . LEU A 1 197 ? 12.925 -4.198 -13.494 1.00 69.62 197 LEU A C 1
ATOM 1559 O O . LEU A 1 197 ? 13.231 -4.381 -14.671 1.00 69.62 197 LEU A O 1
ATOM 1563 N N . THR A 1 198 ? 13.456 -3.222 -12.767 1.00 66.50 198 THR A N 1
ATOM 1564 C CA . THR A 1 198 ? 14.446 -2.282 -13.305 1.00 66.50 198 THR A CA 1
ATOM 1565 C C . THR A 1 198 ? 15.841 -2.919 -13.371 1.00 66.50 198 THR A C 1
ATOM 1567 O O . THR A 1 198 ? 16.179 -3.720 -12.499 1.00 66.50 198 THR A O 1
ATOM 1570 N N . TRP A 1 199 ? 16.606 -2.560 -14.421 1.00 56.62 199 TRP A N 1
ATOM 1571 C CA . TRP A 1 199 ? 18.022 -2.784 -14.840 1.00 56.62 199 TRP A CA 1
ATOM 1572 C C . TRP A 1 199 ? 18.861 -3.982 -14.301 1.00 56.62 199 TRP A C 1
ATOM 1574 O O . TRP A 1 199 ? 19.769 -4.447 -14.987 1.00 56.62 199 TRP A O 1
ATOM 1584 N N . HIS A 1 200 ? 18.605 -4.548 -13.122 1.00 60.22 200 HIS A N 1
ATOM 1585 C CA . HIS A 1 200 ? 19.449 -5.559 -12.467 1.00 60.22 200 HIS A CA 1
ATOM 1586 C C . HIS A 1 200 ? 18.688 -6.748 -11.854 1.00 60.22 200 HIS A C 1
ATOM 1588 O O . HIS A 1 200 ? 19.159 -7.364 -10.897 1.00 60.22 200 HIS A O 1
ATOM 1594 N N . GLY A 1 201 ? 17.530 -7.116 -12.400 1.00 64.81 201 GLY A N 1
ATOM 1595 C CA . GLY A 1 201 ? 16.824 -8.329 -11.991 1.00 64.81 201 GLY A CA 1
ATOM 1596 C C . GLY A 1 201 ? 16.020 -8.930 -13.132 1.00 64.81 201 GLY A C 1
ATOM 1597 O O . GLY A 1 201 ? 15.398 -8.209 -13.902 1.00 64.81 201 GLY A O 1
ATOM 1598 N N . THR A 1 202 ? 16.019 -10.255 -13.234 1.00 78.75 202 THR A N 1
ATOM 1599 C CA . THR A 1 202 ? 15.048 -10.979 -14.057 1.00 78.75 202 THR A CA 1
ATOM 1600 C C . THR A 1 202 ? 13.978 -11.556 -13.146 1.00 78.75 202 THR A C 1
ATOM 1602 O O . THR A 1 202 ? 14.267 -11.961 -12.016 1.00 78.75 202 THR A O 1
ATOM 1605 N N . TRP A 1 203 ? 12.745 -11.649 -13.645 1.00 82.31 203 TRP A N 1
ATOM 1606 C CA . TRP A 1 203 ? 11.677 -12.344 -12.927 1.00 82.31 203 TRP A CA 1
ATOM 1607 C C . TRP A 1 203 ? 12.068 -13.786 -12.621 1.00 82.31 203 TRP A C 1
ATOM 1609 O O . TRP A 1 203 ? 11.806 -14.267 -11.527 1.00 82.31 203 TRP A O 1
ATOM 1619 N N . ALA A 1 204 ? 12.805 -14.431 -13.528 1.00 82.62 204 ALA A N 1
ATOM 1620 C CA . ALA A 1 204 ? 13.382 -15.749 -13.294 1.00 82.62 204 ALA A CA 1
ATOM 1621 C C . ALA A 1 204 ? 14.260 -15.791 -12.029 1.00 82.62 204 ALA A C 1
ATOM 1623 O O . ALA A 1 204 ? 14.101 -16.697 -11.216 1.00 82.62 204 ALA A O 1
ATOM 1624 N N . GLY A 1 205 ? 15.142 -14.805 -11.828 1.00 83.25 205 GLY A N 1
ATOM 1625 C CA . GLY A 1 205 ? 15.973 -14.718 -10.625 1.00 83.25 205 GLY A CA 1
ATOM 1626 C C . GLY A 1 205 ? 15.155 -14.476 -9.354 1.00 83.25 205 GLY A C 1
ATOM 1627 O O . GLY A 1 205 ? 15.384 -15.136 -8.347 1.00 83.25 205 GLY A O 1
ATOM 1628 N N . VAL A 1 206 ? 14.156 -13.589 -9.408 1.00 84.81 206 VAL A N 1
ATOM 1629 C CA . VAL A 1 206 ? 13.250 -13.338 -8.271 1.00 84.81 206 VAL A CA 1
ATOM 1630 C C . VAL A 1 206 ? 12.492 -14.615 -7.904 1.00 84.81 206 VAL A C 1
ATOM 1632 O O . VAL A 1 206 ? 12.561 -15.055 -6.760 1.00 84.81 206 VAL A O 1
ATOM 1635 N N . ILE A 1 207 ? 11.844 -15.259 -8.878 1.00 85.44 207 ILE A N 1
ATOM 1636 C CA . ILE A 1 207 ? 11.062 -16.490 -8.691 1.00 85.44 207 ILE A CA 1
ATOM 1637 C C . ILE A 1 207 ? 11.928 -17.623 -8.122 1.00 85.44 207 ILE A C 1
ATOM 1639 O O . ILE A 1 207 ? 11.454 -18.385 -7.285 1.00 85.44 207 ILE A O 1
ATOM 1643 N N . GLN A 1 208 ? 13.199 -17.725 -8.524 1.00 85.62 208 GLN A N 1
ATOM 1644 C CA . GLN A 1 208 ? 14.128 -18.720 -7.974 1.00 85.62 208 GLN A CA 1
ATOM 1645 C C . GLN A 1 208 ? 14.486 -18.474 -6.500 1.00 85.62 208 GLN A C 1
ATOM 1647 O O . GLN A 1 208 ? 14.727 -19.434 -5.766 1.00 85.62 208 GLN A O 1
ATOM 1652 N N . GLU A 1 209 ? 14.522 -17.216 -6.054 1.00 87.38 209 GLU A N 1
ATOM 1653 C CA . GLU A 1 209 ? 14.850 -16.865 -4.668 1.00 87.38 209 GLU A CA 1
ATOM 1654 C C . GLU A 1 209 ? 13.630 -16.882 -3.732 1.00 87.38 209 GLU A C 1
ATOM 1656 O O . GLU A 1 209 ? 13.798 -17.154 -2.542 1.00 87.38 209 GLU A O 1
ATOM 1661 N N . LEU A 1 210 ? 12.407 -16.648 -4.236 1.00 86.19 210 LEU A N 1
ATOM 1662 C CA . LEU A 1 210 ? 11.188 -16.578 -3.410 1.00 86.19 210 LEU A CA 1
ATOM 1663 C C . LEU A 1 210 ? 11.012 -17.779 -2.454 1.00 86.19 210 LEU A C 1
ATOM 1665 O O . LEU A 1 210 ? 10.817 -17.534 -1.262 1.00 86.19 210 LEU A O 1
ATOM 1669 N N . PRO A 1 211 ? 11.160 -19.054 -2.881 1.00 87.00 211 PRO A N 1
ATOM 1670 C CA . PRO A 1 211 ? 10.965 -20.207 -1.995 1.00 87.00 211 PRO A CA 1
ATOM 1671 C C . PRO A 1 211 ? 11.989 -20.315 -0.858 1.00 87.00 211 PRO A C 1
ATOM 1673 O O . PRO A 1 211 ? 11.773 -21.048 0.103 1.00 87.00 211 PRO A O 1
ATOM 1676 N N . ARG A 1 212 ? 13.132 -19.623 -0.960 1.00 88.00 212 ARG A N 1
ATOM 1677 C CA . ARG A 1 212 ? 14.158 -19.606 0.098 1.00 88.00 212 ARG A CA 1
ATOM 1678 C C . ARG A 1 212 ? 13.849 -18.596 1.195 1.00 88.00 212 ARG A C 1
ATOM 1680 O O . ARG A 1 212 ? 14.466 -18.637 2.258 1.00 88.00 212 ARG A O 1
ATOM 1687 N N . VAL A 1 213 ? 12.965 -17.652 0.898 1.00 88.69 213 VAL A N 1
ATOM 1688 C CA . VAL A 1 213 ? 12.704 -16.478 1.725 1.00 88.69 213 VAL A CA 1
ATOM 1689 C C . VAL A 1 213 ? 11.292 -16.506 2.293 1.00 88.69 213 VAL A C 1
ATOM 1691 O O . VAL A 1 213 ? 11.100 -16.063 3.420 1.00 88.69 213 VAL A O 1
ATOM 1694 N N . LEU A 1 214 ? 10.328 -17.039 1.544 1.00 88.06 214 LEU A N 1
ATOM 1695 C CA . LEU A 1 214 ? 8.913 -17.043 1.894 1.00 88.06 214 LEU A CA 1
ATOM 1696 C C . LEU A 1 214 ? 8.355 -18.465 1.970 1.00 88.06 214 LEU A C 1
ATOM 1698 O O . LEU A 1 214 ? 8.799 -19.369 1.265 1.00 88.06 214 LEU A O 1
ATOM 1702 N N . SER A 1 215 ? 7.329 -18.639 2.800 1.00 88.69 215 SER A N 1
ATOM 1703 C CA . SER A 1 215 ? 6.501 -19.848 2.856 1.00 88.69 215 SER A CA 1
ATOM 1704 C C . SER A 1 215 ? 5.072 -19.485 2.458 1.00 88.69 215 SER A C 1
ATOM 1706 O O . SER A 1 215 ? 4.231 -19.221 3.319 1.00 88.69 215 SER A O 1
ATOM 1708 N N . LEU A 1 216 ? 4.854 -19.407 1.143 1.00 88.62 216 LEU A N 1
ATOM 1709 C CA . LEU A 1 216 ? 3.592 -18.997 0.531 1.00 88.62 216 LEU A CA 1
ATOM 1710 C C . LEU A 1 216 ? 2.674 -20.198 0.290 1.00 88.62 216 LEU A C 1
ATOM 1712 O O . LEU A 1 216 ? 3.127 -21.241 -0.179 1.00 88.62 216 LEU A O 1
ATOM 1716 N N . ASP A 1 217 ? 1.384 -19.993 0.529 1.00 91.50 217 ASP A N 1
ATOM 1717 C CA . ASP A 1 217 ? 0.311 -20.908 0.137 1.00 91.50 217 ASP A CA 1
ATOM 1718 C C . ASP A 1 217 ? -0.124 -20.644 -1.316 1.00 91.50 217 ASP A C 1
ATOM 1720 O O . ASP A 1 217 ? -0.522 -21.566 -2.031 1.00 91.50 217 ASP A O 1
ATOM 1724 N N . ARG A 1 218 ? -0.017 -19.385 -1.773 1.00 88.88 218 ARG A N 1
ATOM 1725 C CA . ARG A 1 218 ? -0.390 -18.951 -3.127 1.00 88.88 218 ARG A CA 1
ATOM 1726 C C . ARG A 1 218 ? 0.552 -17.876 -3.661 1.00 88.88 218 ARG A C 1
ATOM 1728 O O . ARG A 1 218 ? 0.970 -16.979 -2.926 1.00 88.88 218 ARG A O 1
ATOM 1735 N N . PHE A 1 219 ? 0.850 -17.965 -4.953 1.00 87.81 219 PHE A N 1
ATOM 1736 C CA . PHE A 1 219 ? 1.678 -17.012 -5.676 1.00 87.81 219 PHE A CA 1
ATOM 1737 C C . PHE A 1 219 ? 1.139 -16.820 -7.093 1.00 87.81 219 PHE A C 1
ATOM 1739 O O . PHE A 1 219 ? 1.088 -17.794 -7.844 1.00 87.81 219 PHE A O 1
ATOM 1746 N N . ASP A 1 220 ? 0.777 -15.585 -7.449 1.00 86.81 220 ASP A N 1
ATOM 1747 C CA . ASP A 1 220 ? 0.169 -15.265 -8.743 1.00 86.81 220 ASP A CA 1
ATOM 1748 C C . ASP A 1 220 ? 0.803 -14.035 -9.406 1.00 86.81 220 ASP A C 1
ATOM 1750 O O . ASP A 1 220 ? 1.262 -13.098 -8.748 1.00 86.81 220 ASP A O 1
ATOM 1754 N N . PHE A 1 221 ? 0.753 -14.030 -10.738 1.00 84.06 221 PHE A N 1
ATOM 1755 C CA . PHE A 1 221 ? 0.912 -12.833 -11.558 1.00 84.06 221 PHE A CA 1
ATOM 1756 C C . PHE A 1 221 ? -0.447 -12.462 -12.149 1.00 84.06 221 PHE A C 1
ATOM 1758 O O . PHE A 1 221 ? -1.177 -13.347 -12.600 1.00 84.06 221 PHE A O 1
ATOM 1765 N N . PHE A 1 222 ? -0.774 -11.175 -12.187 1.00 79.38 222 PHE A N 1
ATOM 1766 C CA . PHE A 1 222 ? -1.993 -10.687 -12.820 1.00 79.38 222 PHE A CA 1
ATOM 1767 C C . PHE A 1 222 ? -1.709 -9.477 -13.708 1.00 79.38 222 PHE A C 1
ATOM 1769 O O . PHE A 1 222 ? -0.904 -8.606 -13.387 1.00 79.38 222 PHE A O 1
ATOM 1776 N N . GLU A 1 223 ? -2.427 -9.400 -14.821 1.00 68.62 223 GLU A N 1
ATOM 1777 C CA . GLU A 1 223 ? -2.622 -8.146 -15.538 1.00 68.62 223 GLU A CA 1
ATOM 1778 C C . GLU A 1 223 ? -3.877 -7.507 -14.947 1.00 68.62 223 GLU A C 1
ATOM 1780 O O . GLU A 1 223 ? -4.978 -8.046 -15.089 1.00 68.62 223 GLU A O 1
ATOM 1785 N N . ARG A 1 224 ? -3.735 -6.393 -14.216 1.00 55.69 224 ARG A N 1
ATOM 1786 C CA . ARG A 1 224 ? -4.915 -5.633 -13.780 1.00 55.69 224 ARG A CA 1
ATOM 1787 C C . ARG A 1 224 ? -5.465 -4.984 -15.049 1.00 55.69 224 ARG A C 1
ATOM 1789 O O . ARG A 1 224 ? -4.836 -4.079 -15.585 1.00 55.69 224 ARG A O 1
ATOM 1796 N N . SER A 1 225 ? -6.577 -5.514 -15.556 1.00 50.44 225 SER A N 1
ATOM 1797 C CA . SER A 1 225 ? -7.334 -4.894 -16.644 1.00 50.44 225 SER A CA 1
ATOM 1798 C C . SER A 1 225 ? -7.707 -3.474 -16.212 1.00 50.44 225 SER A C 1
ATOM 1800 O O . SER A 1 225 ? -8.133 -3.296 -15.067 1.00 50.44 225 SER A O 1
ATOM 1802 N N . GLU A 1 226 ? -7.464 -2.498 -17.086 1.00 47.81 226 GLU A N 1
ATOM 1803 C CA . GLU A 1 226 ? -7.728 -1.070 -16.851 1.00 47.81 226 GLU A CA 1
ATOM 1804 C C . GLU A 1 226 ? -9.174 -0.774 -16.440 1.00 47.81 226 GLU A C 1
ATOM 1806 O O . GLU A 1 226 ? -10.103 -1.402 -17.006 1.00 47.81 226 GLU A O 1
#

Foldseek 3Di:
DDDDPDDPPPVVVVVVVQWDDDPPAGEDDDPDDDLVVSLCNVLVVLLVCLVDPNLVVAQEDADAGEAAHNLDQDPPPDGRHLVSNLSNQQNHQYYAYHYHQHHLSRQVCLLVASLQVNLQSNQNYAADHEAYHHDPDVDQPVVVPSGRAVLSRHVPHAHPRHAHYHYEEEHALVSVLVNCLRHAPRYAYYEYEHYDHHDHDDPVRSVVCDVVRHDYPYYYYDHPDD

Organism: NCBI:txid1314670

Radius of gyration: 18.96 Å; chains: 1; bounding box: 50×47×54 Å